Protein 3R0A (pdb70)

Foldseek 3Di:
DCPDDDPRDDDRVVVLVCVLLVHDPVLSVLVVQVVPQPDKAFLVVSCVVSVHDSVVSVVSQVSCCVLVQKPWDWDDDPVRDITIIIHGDDPVVVVVSSVVSVVVVVVVVVVVVVVVPD/DQPDDDPNDDDRPVVLVCVLLVDDPVLSVLVVLVVVQPDWAFLVRVCVVDVHDSVVSVVSQVSCVVLVQWDWDWDADPVGDITIIIHGDDPPVVVVSSVVSVVVVVVVVVVVVVCCVVVVD

Nearest PDB structures (foldseek):
  3r0a-assembly1_A  TM=1.009E+00  e=1.598E-19  Methanosarcina mazei
  6xjf-assembly3_C  TM=7.505E-01  e=1.195E-04  Pyrococcus furiosus DSM 3638
  6xjf-assembly4_D  TM=7.974E-01  e=2.505E-04  Pyrococcus furiosus DSM 3638
  6pln-assembly2_B  TM=7.553E-01  e=2.665E-04  Pyrococcus furiosus
  6kf9-assembly1_G  TM=7.787E-01  e=5.253E-04  Thermococc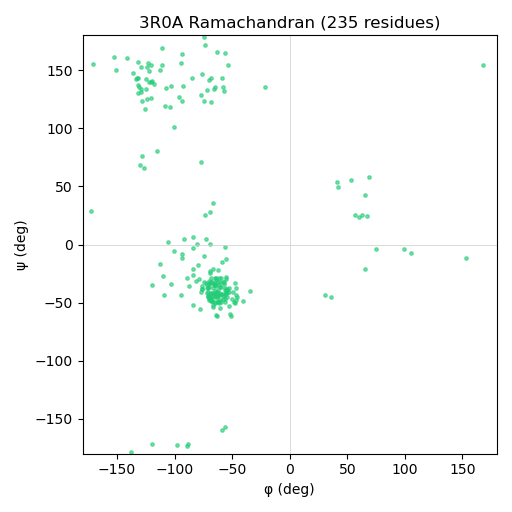us kodakarensis KOD1

Organism: Methanosarcina mazei (strain ATCC BAA-159 / DSM 3647 / Goe1 / Go1 / JCM 11833 / OCM 88) (NCBI:txid192952)

Sequence (239 aa):
SNAIDFACKEFKVEDVIKCALNLTKADLNVKSFLNEPDRWIDTDALSKSLKLDVSTVQRSVKKLHEKEILQRSQQNLDGGGYVYIYKIYSKNQIRNIIQKIVQSWADRLGQELKEWENSNAIDFACKEFKVEDVIKCALNLTKADLNVKSFLNEPDRWIDTDALSKSLKLDVSTVQRSVKKLHEKEILQRSQQNLDGGGYVYIYKIYSKNQIRNIIQKIVQSWADRLGQELKEWENGGE

Secondary structure (DSSP, 8-state):
----EETTEE--HHHHHHHHHT--HHHHH--HHHHSTT--EEHHHHHHHHTS-HHHHHHHHHHHHHTTSEEEEEEE-TTS-EEEEEEE--HHHHHHHHHHHHHHHHHHHHHTTTTT--/----EETTEE--HHHHHHHHHT--HHHHH--HHHHSTT--B-HHHHHHHTT--HHHHHHHHHHHHHTTSEEEEEEE-TTS-EEEEEEEPPHHHHHHHHHHHHHHHHHHHHHHHHHHHTTT-

Structure (mmCIF, N/CA/C/O backbone):
data_3R0A
#
_entry.id   3R0A
#
_cell.length_a   50.126
_cell.length_b   67.059
_cell.length_c   72.777
_cell.angle_alpha   90.00
_cell.angle_beta   90.00
_cell.angle_gamma   90.00
#
_symmetry.space_group_name_H-M   'P 21 21 21'
#
loop_
_entity.id
_entity.type
_entity.pdbx_description
1 polymer 'Putative transcriptional regulator'
2 water water
#
loop_
_atom_site.group_PDB
_atom_site.id
_atom_site.type_symbol
_atom_site.label_atom_id
_atom_site.label_alt_id
_atom_site.label_comp_id
_atom_site.label_asym_id
_atom_site.label_entity_id
_atom_site.label_seq_id
_atom_site.pdbx_PDB_ins_code
_atom_site.Cartn_x
_atom_site.Cartn_y
_atom_site.Cartn_z
_atom_site.occupancy
_atom_site.B_iso_or_equiv
_atom_site.auth_seq_id
_atom_site.auth_comp_id
_atom_site.auth_asym_id
_atom_site.auth_atom_id
_atom_site.pdbx_PDB_model_num
ATOM 1 N N . SER A 1 1 ? 8.900 32.378 22.962 1.00 69.16 -2 SER A N 1
ATOM 2 C CA . SER A 1 1 ? 8.342 33.713 22.578 1.00 68.92 -2 SER A CA 1
ATOM 3 C C . SER A 1 1 ? 7.015 33.500 21.841 1.00 68.67 -2 SER A C 1
ATOM 4 O O . SER A 1 1 ? 6.904 33.811 20.638 1.00 68.86 -2 SER A O 1
ATOM 7 N N . ASN A 1 2 ? 6.023 32.973 22.581 1.00 67.77 -1 ASN A N 1
ATOM 8 C CA . ASN A 1 2 ? 4.817 32.313 22.016 1.00 66.88 -1 ASN A CA 1
ATOM 9 C C . ASN A 1 2 ? 5.114 31.004 21.238 1.00 66.00 -1 ASN A C 1
ATOM 10 O O . ASN A 1 2 ? 4.224 30.168 21.067 1.00 66.10 -1 ASN A O 1
ATOM 15 N N . ALA A 1 3 ? 6.363 30.836 20.792 1.00 64.97 0 ALA A N 1
ATOM 16 C CA . ALA A 1 3 ? 6.825 29.650 20.041 1.00 63.86 0 ALA A CA 1
ATOM 17 C C . ALA A 1 3 ? 6.598 28.307 20.769 1.00 63.03 0 ALA A C 1
ATOM 18 O O . ALA A 1 3 ? 6.601 28.234 22.008 1.00 62.80 0 ALA A O 1
ATOM 28 N N . ILE A 1 5 ? 7.786 24.238 21.171 1.00 56.43 2 ILE A N 1
ATOM 29 C CA . ILE A 1 5 ? 8.747 23.178 20.930 1.00 54.86 2 ILE A CA 1
ATOM 30 C C . ILE A 1 5 ? 8.192 21.806 21.318 1.00 53.80 2 ILE A C 1
ATOM 31 O O . ILE A 1 5 ? 7.283 21.670 22.151 1.00 52.66 2 ILE A O 1
ATOM 36 N N . ASP A 1 6 ? 8.755 20.788 20.685 1.00 53.09 3 ASP A N 1
ATOM 37 C CA . ASP A 1 6 ? 8.505 19.426 21.089 1.00 52.40 3 ASP A CA 1
ATOM 38 C C . ASP A 1 6 ? 9.745 18.852 21.786 1.00 50.79 3 ASP A C 1
ATOM 39 O O . ASP A 1 6 ? 10.872 19.046 21.341 1.00 49.92 3 ASP A O 1
ATOM 44 N N . PHE A 1 7 ? 9.499 18.186 22.911 1.00 48.85 4 PHE A N 1
ATOM 45 C CA . PHE A 1 7 ? 10.511 17.417 23.599 1.00 46.92 4 PHE A CA 1
ATOM 46 C C . PHE A 1 7 ? 9.896 16.068 23.898 1.00 45.39 4 PHE A C 1
ATOM 47 O O . PHE A 1 7 ? 8.729 15.991 24.333 1.00 45.40 4 PHE A O 1
ATOM 55 N N . ALA A 1 8 ? 10.665 15.004 23.689 1.00 43.09 5 ALA A N 1
ATOM 56 C CA . ALA A 1 8 ? 10.146 13.636 23.868 1.00 41.66 5 ALA A CA 1
ATOM 57 C C . ALA A 1 8 ? 8.716 13.465 23.323 1.00 40.36 5 ALA A C 1
ATOM 58 O O . ALA A 1 8 ? 7.809 13.048 24.053 1.00 39.30 5 ALA A O 1
ATOM 60 N N . CYS A 1 9 ? 8.525 13.833 22.054 1.00 39.26 6 CYS A N 1
ATOM 61 C CA . CYS A 1 9 ? 7.223 13.711 21.360 1.00 37.69 6 CYS A CA 1
ATOM 62 C C . CYS A 1 9 ? 6.021 14.421 22.031 1.00 38.77 6 CYS A C 1
ATOM 63 O O . CYS A 1 9 ? 4.864 14.029 21.834 1.00 37.95 6 CYS A O 1
ATOM 66 N N . LYS A 1 10 ? 6.278 15.461 22.824 1.00 39.59 7 LYS A N 1
ATOM 67 C CA . LYS A 1 10 ? 5.179 16.287 23.341 1.00 40.73 7 LYS A CA 1
ATOM 68 C C . LYS A 1 10 ? 5.419 17.774 23.099 1.00 40.89 7 LYS A C 1
ATOM 69 O O . LYS A 1 10 ? 6.562 18.220 22.999 1.00 40.64 7 LYS A O 1
ATOM 75 N N . GLU A 1 11 ? 4.335 18.535 22.992 1.00 41.70 8 GLU A N 1
ATOM 76 C CA . GLU A 1 11 ? 4.450 19.953 22.699 1.00 42.34 8 GLU A CA 1
ATOM 77 C C . GLU A 1 11 ? 4.492 20.789 23.975 1.00 41.40 8 GLU A C 1
ATOM 78 O O . GLU A 1 11 ? 3.752 20.546 24.952 1.00 40.89 8 GLU A O 1
ATOM 84 N N . PHE A 1 12 ? 5.407 21.755 23.947 1.00 40.37 9 PHE A N 1
ATOM 85 C CA . PHE A 1 12 ? 5.572 22.721 25.020 1.00 39.65 9 PHE A CA 1
ATOM 86 C C . PHE A 1 12 ? 5.634 24.107 24.402 1.00 39.93 9 PHE A C 1
ATOM 87 O O . PHE A 1 12 ? 6.229 24.275 23.339 1.00 39.42 9 PHE A O 1
ATOM 95 N N . LYS A 1 13 ? 5.058 25.103 25.087 1.00 40.46 10 LYS A N 1
ATOM 96 C CA . LYS A 1 13 ? 5.400 26.477 24.806 1.00 40.70 10 LYS A CA 1
ATOM 97 C C . LYS A 1 13 ? 6.793 26.619 25.357 1.00 40.63 10 LYS A C 1
ATOM 98 O O . LYS A 1 13 ? 7.040 26.236 26.491 1.00 40.48 10 LYS A O 1
ATOM 104 N N . VAL A 1 14 ? 7.699 27.212 24.589 1.00 40.43 11 VAL A N 1
ATOM 105 C CA . VAL A 1 14 ? 9.048 27.444 25.082 1.00 40.66 11 VAL A CA 1
ATOM 106 C C . VAL A 1 14 ? 9.101 28.222 26.394 1.00 40.95 11 VAL A C 1
ATOM 107 O O . VAL A 1 14 ? 10.018 28.021 27.186 1.00 40.96 11 VAL A O 1
ATOM 111 N N . GLU A 1 15 ? 8.111 29.090 26.623 1.00 40.67 12 GLU A N 1
ATOM 112 C CA . GLU A 1 15 ? 8.140 29.980 27.767 1.00 40.01 12 GLU A CA 1
ATOM 113 C C . GLU A 1 15 ? 7.679 29.264 29.004 1.00 39.41 12 GLU A C 1
ATOM 114 O O . GLU A 1 15 ? 8.140 29.597 30.091 1.00 38.40 12 GLU A O 1
ATOM 120 N N . ASP A 1 16 ? 6.767 28.294 28.820 1.00 38.08 13 ASP A N 1
ATOM 121 C CA . ASP A 1 16 ? 6.407 27.360 29.856 1.00 37.75 13 ASP A CA 1
ATOM 122 C C . ASP A 1 16 ? 7.619 26.523 30.296 1.00 36.08 13 ASP A C 1
ATOM 123 O O . ASP A 1 16 ? 7.702 26.094 31.435 1.00 34.54 13 ASP A O 1
ATOM 128 N N . VAL A 1 17 ? 8.549 26.312 29.378 1.00 35.24 14 VAL A N 1
ATOM 129 C CA . VAL A 1 17 ? 9.743 25.537 29.647 1.00 34.79 14 VAL A CA 1
ATOM 130 C C .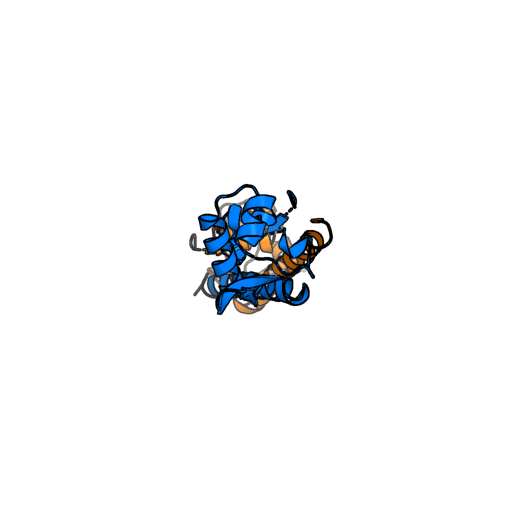 VAL A 1 17 ? 10.730 26.357 30.457 1.00 34.73 14 VAL A C 1
ATOM 131 O O . VAL A 1 17 ? 11.409 25.824 31.339 1.00 34.78 14 VAL A O 1
ATOM 135 N N . ILE A 1 18 ? 10.775 27.660 30.178 1.00 33.69 15 ILE A N 1
ATOM 136 C CA . ILE A 1 18 ? 11.570 28.591 30.972 1.00 33.17 15 ILE A CA 1
ATOM 137 C C . ILE A 1 18 ? 10.969 28.781 32.358 1.00 32.92 15 ILE A C 1
ATOM 138 O O . ILE A 1 18 ? 11.690 28.712 33.346 1.00 33.17 15 ILE A O 1
ATOM 143 N N . LYS A 1 19 ? 9.657 28.991 32.424 1.00 32.43 16 LYS A N 1
ATOM 144 C CA . LYS A 1 19 ? 8.975 29.098 33.715 1.00 33.33 16 LYS A CA 1
ATOM 145 C C . LYS A 1 19 ? 9.244 27.879 34.597 1.00 32.84 16 LYS A C 1
ATOM 146 O O . LYS A 1 19 ? 9.525 28.045 35.786 1.00 33.02 16 LYS A O 1
ATOM 152 N N . CYS A 1 20 ? 9.216 26.686 33.986 1.00 32.01 17 CYS A N 1
ATOM 153 C CA . CYS A 1 20 ? 9.512 25.401 34.655 1.00 31.97 17 CYS A CA 1
ATOM 154 C C . CYS A 1 20 ? 10.936 25.317 35.183 1.00 30.64 17 CYS A C 1
ATOM 155 O O . CYS A 1 20 ? 11.172 24.900 36.326 1.00 31.32 17 CYS A O 1
ATOM 158 N N . ALA A 1 21 ? 11.879 25.677 34.328 1.00 29.07 18 ALA A N 1
ATOM 159 C CA . ALA A 1 21 ? 13.286 25.572 34.631 1.00 28.63 18 ALA A CA 1
ATOM 160 C C . ALA A 1 21 ? 13.642 26.501 35.757 1.00 28.66 18 ALA A C 1
ATOM 161 O O . ALA A 1 21 ? 14.354 26.127 36.686 1.00 30.42 18 ALA A O 1
ATOM 163 N N . LEU A 1 22 ? 13.146 27.725 35.686 1.00 28.80 19 LEU A N 1
ATOM 164 C CA . LEU A 1 22 ? 13.587 28.764 36.614 1.00 27.94 19 LEU A CA 1
ATOM 165 C C . LEU A 1 22 ? 12.554 28.937 37.729 1.00 28.38 19 LEU A C 1
ATOM 166 O O . LEU A 1 22 ? 12.777 29.690 38.698 1.00 26.99 19 LEU A O 1
ATOM 171 N N . ASN A 1 23 ? 11.435 28.220 37.585 1.00 29.19 20 ASN A N 1
ATOM 172 C CA . ASN A 1 23 ? 10.418 28.130 38.637 1.00 30.93 20 ASN A CA 1
ATOM 173 C C . ASN A 1 23 ? 9.750 29.475 38.779 1.00 31.40 20 ASN A C 1
ATOM 174 O O . ASN A 1 23 ? 9.757 30.068 39.845 1.00 32.21 20 ASN A O 1
ATOM 179 N N . LEU A 1 24 ? 9.162 29.955 37.695 1.00 31.75 21 LEU A N 1
ATOM 180 C CA . LEU A 1 24 ? 8.689 31.318 37.673 1.00 33.39 21 LEU A CA 1
ATOM 181 C C . LEU A 1 24 ? 7.187 31.339 37.478 1.00 34.09 21 LEU A C 1
ATOM 182 O O . LEU A 1 24 ? 6.659 30.624 36.647 1.00 34.35 21 LEU A O 1
ATOM 187 N N . THR A 1 25 ? 6.516 32.208 38.210 1.00 35.93 22 THR A N 1
ATOM 188 C CA . THR A 1 25 ? 5.139 32.564 37.909 1.00 38.52 22 THR A CA 1
ATOM 189 C C . THR A 1 25 ? 5.167 33.470 36.680 1.00 39.24 22 THR A C 1
ATOM 190 O O . THR A 1 25 ? 6.238 33.825 36.170 1.00 39.83 22 THR A O 1
ATOM 194 N N . LYS A 1 26 ? 3.998 33.881 36.228 1.00 40.33 23 LYS A N 1
ATOM 195 C CA . LYS A 1 26 ? 3.903 34.682 35.025 1.00 41.88 23 LYS A CA 1
ATOM 196 C C . LYS A 1 26 ? 4.423 36.114 35.224 1.00 41.76 23 LYS A C 1
ATOM 197 O O . LYS A 1 26 ? 5.074 36.682 34.332 1.00 42.62 23 LYS A O 1
ATOM 203 N N . ALA A 1 27 ? 4.164 36.675 36.401 1.00 40.91 24 ALA A N 1
ATOM 204 C CA . ALA A 1 27 ? 4.683 37.984 36.762 1.00 40.47 24 ALA A CA 1
ATOM 205 C C . ALA A 1 27 ? 6.218 37.974 36.747 1.00 40.13 24 ALA A C 1
ATOM 206 O O . ALA A 1 27 ? 6.848 38.799 36.066 1.00 40.42 24 ALA A O 1
ATOM 208 N N . ASP A 1 28 ? 6.798 37.027 37.495 1.00 39.36 25 ASP A N 1
ATOM 209 C CA . ASP A 1 28 ? 8.244 36.715 37.494 1.00 38.63 25 ASP A CA 1
ATOM 210 C C . ASP A 1 28 ? 8.836 36.738 36.104 1.00 38.23 25 ASP A C 1
ATOM 211 O O . ASP A 1 28 ? 9.884 37.361 35.866 1.00 37.52 25 ASP A O 1
ATOM 216 N N . LEU A 1 29 ? 8.164 36.049 35.177 1.00 38.31 26 LEU A N 1
ATOM 217 C CA . LEU A 1 29 ? 8.667 35.953 33.808 1.00 38.47 26 LEU A CA 1
ATOM 218 C C . LEU A 1 29 ? 8.649 37.315 33.088 1.00 38.61 26 LEU A C 1
ATOM 219 O O . LEU A 1 29 ? 9.589 37.688 32.382 1.00 38.85 26 LEU A O 1
ATOM 224 N N . ASN A 1 30 ? 7.576 38.058 33.272 1.00 39.66 27 ASN A N 1
ATOM 225 C CA . ASN A 1 30 ? 7.487 39.433 32.760 1.00 40.46 27 ASN A CA 1
ATOM 226 C C . ASN A 1 30 ? 8.471 40.419 33.366 1.00 40.58 27 ASN A C 1
ATOM 227 O O . ASN A 1 30 ? 8.884 41.370 32.703 1.00 41.97 27 ASN A O 1
ATOM 232 N N . VAL A 1 31 ? 8.870 40.183 34.612 1.00 40.51 28 VAL A N 1
ATOM 233 C CA . VAL A 1 31 ? 9.885 41.006 35.255 1.00 39.37 28 VAL A CA 1
ATOM 234 C C . VAL A 1 31 ? 11.233 40.672 34.674 1.00 39.71 28 VAL A C 1
ATOM 235 O O . VAL A 1 31 ? 11.986 41.576 34.322 1.00 39.53 28 VAL A O 1
ATOM 247 N N . LYS A 1 33 ? 11.816 39.438 31.738 1.00 42.12 30 LYS A N 1
ATOM 248 C CA . LYS A 1 33 ? 11.777 39.967 30.365 1.00 44.24 30 LYS A CA 1
ATOM 249 C C . LYS A 1 33 ? 12.233 41.446 30.285 1.00 44.86 30 LYS A C 1
ATOM 250 O O . LYS A 1 33 ? 13.093 41.778 29.462 1.00 45.13 30 LYS A O 1
ATOM 256 N N . SER A 1 34 ? 11.741 42.290 31.197 1.00 45.53 31 SER A N 1
ATOM 257 C CA . SER A 1 34 ? 12.117 43.717 31.229 1.00 46.36 31 SER A CA 1
ATOM 258 C C . SER A 1 34 ? 13.621 43.905 31.342 1.00 47.42 31 SER A C 1
ATOM 259 O O . SER A 1 34 ? 14.206 44.831 30.755 1.00 47.21 31 SER A O 1
ATOM 262 N N . PHE A 1 35 ? 14.246 43.023 32.114 1.00 48.16 32 PHE A N 1
ATOM 263 C CA . PHE A 1 35 ? 15.668 43.109 32.319 1.00 48.69 32 PHE A CA 1
ATOM 264 C C . PHE A 1 35 ? 16.430 42.650 31.089 1.00 49.54 32 PHE A C 1
ATOM 265 O O . PHE A 1 35 ? 17.510 43.163 30.803 1.00 48.43 32 PHE A O 1
ATOM 273 N N . LEU A 1 36 ? 15.856 41.683 30.368 1.00 51.04 33 LEU A N 1
ATOM 274 C CA . LEU A 1 36 ? 16.447 41.187 29.109 1.00 52.33 33 LEU A CA 1
ATOM 275 C C . LEU A 1 36 ? 16.346 42.225 27.993 1.00 53.16 33 LEU A C 1
ATOM 276 O O . LEU A 1 36 ? 17.253 42.350 27.178 1.00 52.79 33 LEU A O 1
ATOM 281 N N . ASN A 1 37 ? 15.232 42.958 27.982 1.00 54.69 34 ASN A N 1
ATOM 282 C CA . ASN A 1 37 ? 15.037 44.102 27.091 1.00 56.35 34 ASN A CA 1
ATOM 283 C C . ASN A 1 37 ? 16.056 45.225 27.354 1.00 57.03 34 ASN A C 1
ATOM 284 O O . ASN A 1 37 ? 16.474 45.921 26.419 1.00 57.61 34 ASN A O 1
ATOM 289 N N . GLU A 1 38 ? 16.476 45.384 28.613 1.00 57.52 35 GLU A N 1
ATOM 290 C CA . GLU A 1 38 ? 17.476 46.402 28.955 1.00 57.77 35 GLU A CA 1
ATOM 291 C C . GLU A 1 38 ? 18.693 45.878 29.731 1.00 57.98 35 GLU A C 1
ATOM 292 O O . GLU A 1 38 ? 18.939 46.281 30.878 1.00 57.64 35 GLU A O 1
ATOM 298 N N . PRO A 1 39 ? 19.509 45.028 29.073 1.00 58.06 36 PRO A N 1
ATOM 299 C CA . PRO A 1 39 ? 20.581 44.253 29.722 1.00 57.89 36 PRO A CA 1
ATOM 300 C C . PRO A 1 39 ? 21.586 45.105 30.495 1.00 57.90 36 PRO A C 1
ATOM 301 O O . PRO A 1 39 ? 22.385 44.565 31.275 1.00 57.73 36 PRO A O 1
ATOM 305 N N . ASP A 1 40 ? 21.538 46.422 30.279 1.00 57.98 37 ASP A N 1
ATOM 306 C CA . ASP A 1 40 ? 22.469 47.368 30.935 1.00 57.71 37 ASP A CA 1
ATOM 307 C C . ASP A 1 40 ? 21.835 48.277 31.986 1.00 57.03 37 ASP A C 1
ATOM 308 O O . ASP A 1 40 ? 22.523 48.707 32.903 1.00 57.14 37 ASP A O 1
ATOM 313 N N . ARG A 1 41 ? 20.541 48.564 31.848 1.00 56.26 38 ARG A N 1
ATOM 314 C CA . ARG A 1 41 ? 19.822 49.355 32.843 1.00 55.93 38 ARG A CA 1
ATOM 315 C C . ARG A 1 41 ? 19.906 48.722 34.251 1.00 54.87 38 ARG A C 1
ATOM 316 O O . ARG A 1 41 ? 19.718 47.506 34.427 1.00 54.76 38 ARG A O 1
ATOM 324 N N . TRP A 1 42 ? 20.235 49.558 35.237 1.00 53.26 39 TRP A N 1
ATOM 325 C CA . TRP A 1 42 ? 20.029 49.241 36.653 1.00 51.46 39 TRP A CA 1
ATOM 326 C C . TRP A 1 42 ? 18.709 49.855 37.088 1.00 51.54 39 TRP A C 1
ATOM 327 O O . TRP A 1 42 ? 18.502 51.069 36.920 1.00 51.56 39 TRP A O 1
ATOM 338 N N . ILE A 1 43 ? 17.826 49.047 37.669 1.00 51.37 40 ILE A N 1
ATOM 339 C CA . ILE A 1 43 ? 16.535 49.568 38.104 1.00 51.90 40 ILE A CA 1
ATOM 340 C C . ILE A 1 43 ? 16.065 49.113 39.483 1.00 52.06 40 ILE A C 1
ATOM 341 O O . ILE A 1 43 ? 16.354 47.992 39.935 1.00 51.57 40 ILE A O 1
ATOM 346 N N . ASP A 1 44 ? 15.338 50.018 40.131 1.00 52.15 41 ASP A N 1
ATOM 347 C CA . ASP A 1 44 ? 14.779 49.791 41.434 1.00 53.43 41 ASP A CA 1
ATOM 348 C C . ASP A 1 44 ? 13.329 49.266 41.362 1.00 53.93 41 ASP A C 1
ATOM 349 O O . ASP A 1 44 ? 12.648 49.344 40.331 1.00 53.52 41 ASP A O 1
ATOM 354 N N . THR A 1 45 ? 12.878 48.729 42.483 1.00 55.10 42 THR A N 1
ATOM 355 C CA . THR A 1 45 ? 11.655 47.958 42.535 1.00 56.24 42 THR A CA 1
ATOM 356 C C . THR A 1 45 ? 10.449 48.856 42.285 1.00 56.81 42 THR A C 1
ATOM 357 O O . THR A 1 45 ? 9.583 48.530 41.474 1.00 57.18 42 THR A O 1
ATOM 361 N N . ASP A 1 46 ? 10.425 50.011 42.944 1.00 57.83 43 ASP A N 1
ATOM 362 C CA . ASP A 1 46 ? 9.364 50.995 42.757 1.00 57.83 43 ASP A CA 1
ATOM 363 C C . ASP A 1 46 ? 9.189 51.446 41.317 1.00 57.59 43 ASP A C 1
ATOM 364 O O . ASP A 1 46 ? 8.063 51.433 40.791 1.00 57.28 43 ASP A O 1
ATOM 369 N N . ALA A 1 47 ? 10.298 51.818 40.680 1.00 57.18 44 ALA A N 1
ATOM 370 C CA . ALA A 1 47 ? 10.264 52.320 39.316 1.00 57.27 44 ALA A CA 1
ATOM 371 C C . ALA A 1 47 ? 9.844 51.247 38.334 1.00 57.63 44 ALA A C 1
ATOM 372 O O . ALA A 1 47 ? 9.382 51.554 37.233 1.00 57.89 44 ALA A O 1
ATOM 374 N N . LEU A 1 48 ? 9.999 49.986 38.742 1.00 57.85 45 LEU A N 1
ATOM 375 C CA . LEU A 1 48 ? 9.740 48.847 37.859 1.00 58.02 45 LEU A CA 1
ATOM 376 C C . LEU A 1 48 ? 8.272 48.445 37.929 1.00 58.17 45 LEU A C 1
ATOM 377 O O . LEU A 1 48 ? 7.682 48.039 36.923 1.00 57.86 45 LEU A O 1
ATOM 382 N N . SER A 1 49 ? 7.710 48.569 39.132 1.00 58.58 46 SER A N 1
ATOM 383 C CA . SER A 1 49 ? 6.311 48.288 39.431 1.00 59.42 46 SER A CA 1
ATOM 384 C C . SER A 1 49 ? 5.455 49.116 38.534 1.00 59.99 46 SER A C 1
ATOM 385 O O . SER A 1 49 ? 4.445 48.640 38.010 1.00 59.99 46 SER A O 1
ATOM 388 N N . LYS A 1 50 ? 5.873 50.375 38.378 1.00 60.72 47 LYS A N 1
ATOM 389 C CA . LYS A 1 50 ? 5.174 51.339 37.547 1.00 61.39 47 LYS A CA 1
ATOM 390 C C . LYS A 1 50 ? 5.167 50.890 36.089 1.00 61.33 47 LYS A C 1
ATOM 391 O O . LYS A 1 50 ? 4.100 50.650 35.517 1.00 61.64 47 LYS A O 1
ATOM 397 N N . SER A 1 51 ? 6.361 50.758 35.514 1.00 61.03 48 SER A N 1
ATOM 398 C CA . SER A 1 51 ? 6.548 50.441 34.087 1.00 60.99 48 SER A CA 1
ATOM 399 C C . SER A 1 51 ? 5.898 49.121 33.671 1.00 60.76 48 SER A C 1
ATOM 400 O O . SER A 1 51 ? 5.744 48.828 32.484 1.00 60.32 48 SER A O 1
ATOM 403 N N . LEU A 1 52 ? 5.548 48.322 34.673 1.00 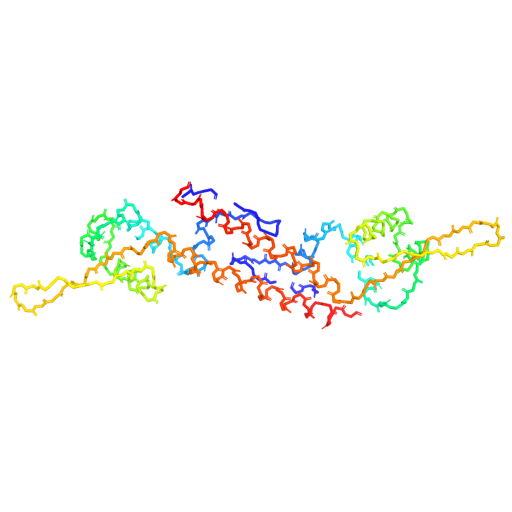60.88 49 LEU A N 1
ATOM 404 C CA . LEU A 1 52 ? 4.988 46.994 34.463 1.00 61.17 49 LEU A CA 1
ATOM 405 C C . LEU A 1 52 ? 3.525 46.947 34.908 1.00 61.22 49 LEU A C 1
ATOM 406 O O . LEU A 1 52 ? 2.789 46.033 34.541 1.00 61.37 49 LEU A O 1
ATOM 411 N N . LYS A 1 53 ? 3.119 47.941 35.690 1.00 61.23 50 LYS A N 1
ATOM 412 C CA . LYS A 1 53 ? 1.724 48.099 36.086 1.00 61.92 50 LYS A CA 1
ATOM 413 C C . LYS A 1 53 ? 1.278 46.943 36.966 1.00 62.74 50 LYS A C 1
ATOM 414 O O . LYS A 1 53 ? 0.184 46.385 36.804 1.00 62.96 50 LYS A O 1
ATOM 420 N N . LEU A 1 54 ? 2.173 46.594 37.885 1.00 63.47 51 LEU A N 1
ATOM 421 C CA . LEU A 1 54 ? 1.951 45.593 38.915 1.00 64.31 51 LEU A CA 1
ATOM 422 C C . LEU A 1 54 ? 2.198 46.283 40.252 1.00 64.61 51 LEU A C 1
ATOM 423 O O . LEU A 1 54 ? 2.914 47.287 40.319 1.00 64.49 51 LEU A O 1
ATOM 428 N N . ASP A 1 55 ? 1.609 45.761 41.320 1.00 65.07 52 ASP A N 1
ATOM 429 C CA . ASP A 1 55 ? 1.828 46.375 42.619 1.00 65.24 52 ASP A CA 1
ATOM 430 C C . ASP A 1 55 ? 3.270 46.118 43.080 1.00 64.70 52 ASP A C 1
ATOM 431 O O . ASP A 1 55 ? 3.835 45.044 42.855 1.00 65.04 52 ASP A O 1
ATOM 436 N N . VAL A 1 56 ? 3.873 47.113 43.710 1.00 64.00 53 VAL A N 1
ATOM 437 C CA . VAL A 1 56 ? 5.267 47.012 44.134 1.00 63.00 53 VAL A CA 1
ATOM 438 C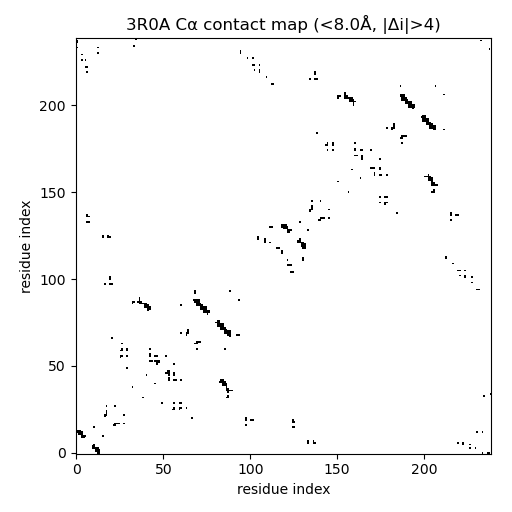 C . VAL A 1 56 ? 5.586 45.692 44.874 1.00 62.53 53 VAL A C 1
ATOM 439 O O . VAL A 1 56 ? 6.695 45.159 44.760 1.00 62.66 53 VAL A O 1
ATOM 443 N N . SER A 1 57 ? 4.614 45.164 45.615 1.00 61.04 54 SER A N 1
ATOM 444 C CA . SER A 1 57 ? 4.871 44.033 46.492 1.00 59.89 54 SER A CA 1
ATOM 445 C C . SER A 1 57 ? 5.179 42.774 45.704 1.00 59.00 54 SER A C 1
ATOM 446 O O . SER A 1 57 ? 5.883 41.901 46.202 1.00 58.62 54 SER A O 1
ATOM 449 N N . THR A 1 58 ? 4.618 42.685 44.491 1.00 57.98 55 THR A N 1
ATOM 450 C CA . THR A 1 58 ? 4.753 41.515 43.623 1.00 56.81 55 THR A CA 1
ATOM 451 C C . THR A 1 58 ? 6.121 41.557 42.976 1.00 55.90 55 THR A C 1
ATOM 452 O O . THR A 1 58 ? 6.915 40.613 43.087 1.00 55.85 55 THR A O 1
ATOM 456 N N . VAL A 1 59 ? 6.365 42.678 42.309 1.00 54.71 56 VAL A N 1
ATOM 457 C CA . VAL A 1 59 ? 7.624 43.025 41.692 1.00 53.67 56 VAL A CA 1
ATOM 458 C C . VAL A 1 59 ? 8.779 42.757 42.662 1.00 53.04 56 VAL A C 1
ATOM 459 O O . VAL A 1 59 ? 9.810 42.190 42.281 1.00 52.76 56 VAL A O 1
ATOM 463 N N . GLN A 1 60 ? 8.564 43.141 43.916 1.00 52.06 57 GLN A N 1
ATOM 464 C CA . GLN A 1 60 ? 9.463 42.874 45.023 1.00 51.65 57 GLN A CA 1
ATOM 465 C C . GLN A 1 60 ? 9.797 41.382 45.121 1.00 50.42 57 GLN A C 1
ATOM 466 O O . GLN A 1 60 ? 10.972 41.021 45.135 1.00 50.62 57 GLN A O 1
ATOM 472 N N . ARG A 1 61 ? 8.778 40.522 45.170 1.00 48.68 58 ARG A N 1
ATOM 473 C CA . ARG A 1 61 ? 9.002 39.075 45.266 1.00 48.10 58 ARG A CA 1
ATOM 474 C C . ARG A 1 61 ? 9.686 38.446 44.024 1.00 46.70 58 ARG A C 1
ATOM 475 O O . ARG A 1 61 ? 10.442 37.468 44.141 1.00 46.41 58 ARG A O 1
ATOM 483 N N . SER A 1 62 ? 9.385 38.979 42.846 1.00 44.03 59 SER A N 1
ATOM 484 C CA . SER A 1 62 ? 9.939 38.441 41.625 1.00 42.57 59 SER A CA 1
ATOM 485 C C . SER A 1 62 ? 11.403 38.741 41.594 1.00 42.00 59 SER A C 1
ATOM 486 O O . SER A 1 62 ? 12.240 37.864 41.349 1.00 40.70 59 SER A O 1
ATOM 489 N N . VAL A 1 63 ? 11.692 40.001 41.906 1.00 42.13 60 VAL A N 1
ATOM 490 C CA . VAL A 1 63 ? 13.013 40.536 41.783 1.00 41.89 60 VAL A CA 1
ATOM 491 C C . VAL A 1 63 ? 13.912 39.847 42.771 1.00 41.92 60 VAL A C 1
ATOM 492 O O . VAL A 1 63 ? 15.060 39.578 42.470 1.00 42.23 60 VAL A O 1
ATOM 496 N N . LYS A 1 64 ? 13.366 39.510 43.932 1.00 43.21 61 LYS A N 1
ATOM 497 C CA . LYS A 1 64 ? 14.113 38.813 45.008 1.00 43.31 61 LYS A CA 1
ATOM 498 C C . LYS A 1 64 ? 14.404 37.370 44.608 1.00 42.90 61 LYS A C 1
ATOM 499 O O . LYS A 1 64 ? 15.513 36.880 44.783 1.00 43.43 61 LYS A O 1
ATOM 505 N N . LYS A 1 65 ? 13.397 36.701 44.062 1.00 42.21 62 LYS A N 1
ATOM 506 C CA . LYS A 1 65 ? 13.543 35.344 43.572 1.00 42.27 62 LYS A CA 1
ATOM 507 C C . LYS A 1 65 ? 14.605 35.241 42.434 1.00 41.72 62 LYS A C 1
ATOM 508 O O . LYS A 1 65 ? 15.380 34.279 42.366 1.00 41.57 62 LYS A O 1
ATOM 514 N N . LEU A 1 66 ? 14.660 36.261 41.576 1.00 40.99 63 LEU A N 1
ATOM 515 C CA . LEU A 1 66 ? 15.617 36.301 40.439 1.00 39.61 63 LEU A CA 1
ATOM 516 C C . LEU A 1 66 ? 17.017 36.644 40.873 1.00 39.44 63 LEU A C 1
ATOM 517 O O . LEU A 1 66 ? 17.976 36.093 40.366 1.00 38.67 63 LEU A O 1
ATOM 522 N N . HIS A 1 67 ? 17.135 37.555 41.827 1.00 40.85 64 HIS A N 1
ATOM 523 C CA . HIS A 1 67 ? 18.408 37.765 42.502 1.00 42.30 64 HIS A CA 1
ATOM 524 C C . HIS A 1 67 ? 18.874 36.446 43.158 1.00 43.59 64 HIS A C 1
ATOM 525 O O . HIS A 1 67 ? 20.034 36.040 43.005 1.00 44.06 64 HIS A O 1
ATOM 532 N N . GLU A 1 68 ? 17.960 35.775 43.855 1.00 44.49 65 GLU A N 1
ATOM 533 C CA . GLU A 1 68 ? 18.286 34.531 44.522 1.00 45.71 65 GLU A CA 1
ATOM 534 C C . GLU A 1 68 ? 18.871 33.550 43.545 1.00 45.94 65 GLU A C 1
ATOM 535 O O . GLU A 1 68 ? 19.843 32.867 43.858 1.00 46.50 65 GLU A O 1
ATOM 541 N N . LYS A 1 69 ? 18.303 33.508 42.344 1.00 46.31 66 LYS A N 1
ATOM 542 C CA . LYS A 1 69 ? 18.707 32.527 41.352 1.00 45.76 66 LYS A CA 1
ATOM 543 C C . LYS A 1 69 ? 19.922 32.934 40.547 1.00 45.64 66 LYS A C 1
ATOM 544 O O . LYS A 1 69 ? 20.316 32.243 39.592 1.00 45.93 66 LYS A O 1
ATOM 550 N N . GLU A 1 70 ? 20.529 34.056 40.933 1.00 44.70 67 GLU A N 1
ATOM 551 C CA . GLU A 1 70 ? 21.683 34.576 40.217 1.00 43.74 67 GLU A CA 1
ATOM 552 C C . GLU A 1 70 ? 21.357 34.899 38.747 1.00 41.77 67 GLU A C 1
ATOM 553 O O . GLU A 1 70 ? 22.233 34.946 37.884 1.00 41.56 67 GLU A O 1
ATOM 559 N N . ILE A 1 71 ? 20.071 35.131 38.482 1.00 39.35 68 ILE A N 1
ATOM 560 C CA . ILE A 1 71 ? 19.638 35.711 37.239 1.00 37.36 68 ILE A CA 1
ATOM 561 C C . ILE A 1 71 ? 19.887 37.244 37.299 1.00 37.69 68 ILE A C 1
ATOM 562 O O . ILE A 1 71 ? 20.115 37.872 36.264 1.00 36.51 68 ILE A O 1
ATOM 567 N N . LEU A 1 72 ? 19.832 37.818 38.507 1.00 36.93 69 LEU A N 1
ATOM 568 C CA . LEU A 1 72 ? 19.979 39.270 38.707 1.00 38.12 69 LEU A CA 1
ATOM 569 C C . LEU A 1 72 ? 21.155 39.588 39.608 1.00 38.45 69 LEU A C 1
ATOM 570 O O . LEU A 1 72 ? 21.397 38.881 40.587 1.00 38.24 69 LEU A O 1
ATOM 575 N N . GLN A 1 73 ? 21.909 40.633 39.291 1.00 39.54 70 GLN A N 1
ATOM 576 C CA . GLN A 1 73 ? 22.824 41.147 40.306 1.00 41.33 70 GLN A CA 1
ATOM 577 C C . GLN A 1 73 ? 22.149 42.308 41.066 1.00 41.15 70 GLN A C 1
ATOM 578 O O . GLN A 1 73 ? 21.234 42.941 40.563 1.00 40.25 70 GLN A O 1
ATOM 584 N N . ARG A 1 74 ? 22.597 42.560 42.287 1.00 42.07 71 ARG A N 1
ATOM 585 C CA . ARG A 1 74 ? 21.980 43.590 43.107 1.00 43.81 71 ARG A CA 1
ATOM 586 C C . ARG A 1 74 ? 22.993 44.651 43.466 1.00 44.27 71 ARG A C 1
ATOM 587 O O . ARG A 1 74 ? 24.137 44.347 43.717 1.00 45.40 71 ARG A O 1
ATOM 595 N N . SER A 1 75 ? 22.586 45.907 43.460 1.00 45.38 72 SER A N 1
ATOM 596 C CA . SER A 1 75 ? 23.415 46.943 44.045 1.00 46.43 72 SER A CA 1
ATOM 597 C C . SER A 1 75 ? 22.556 47.929 44.863 1.00 47.05 72 SER A C 1
ATOM 598 O O . SER A 1 75 ? 21.345 47.723 44.985 1.00 46.80 72 SER A O 1
ATOM 601 N N . GLN A 1 76 ? 23.187 48.959 45.445 1.00 47.91 73 GLN A N 1
ATOM 602 C CA . GLN A 1 76 ? 22.463 49.984 46.221 1.00 48.53 73 GLN A CA 1
ATOM 603 C C . GLN A 1 76 ? 22.643 51.424 45.712 1.00 49.16 73 GLN A C 1
ATOM 604 O O . GLN A 1 76 ? 23.741 51.884 45.324 1.00 49.06 73 GLN A O 1
ATOM 610 N N . GLN A 1 77 ? 21.528 52.135 45.752 1.00 49.29 74 GLN A N 1
ATOM 611 C CA . GLN A 1 77 ? 21.496 53.549 45.501 1.00 49.27 74 GLN A CA 1
ATOM 612 C C . GLN A 1 77 ? 21.244 54.271 46.837 1.00 48.85 74 GLN A C 1
ATOM 613 O O . GLN A 1 77 ? 20.218 54.058 47.505 1.00 48.39 74 GLN A O 1
ATOM 619 N N . ASN A 1 78 ? 22.194 55.113 47.223 1.00 48.34 75 ASN A N 1
ATOM 620 C CA . ASN A 1 78 ? 22.046 55.942 48.411 1.00 47.67 75 ASN A CA 1
ATOM 621 C C . ASN A 1 78 ? 20.976 57.014 48.260 1.00 46.56 75 ASN A C 1
ATOM 622 O O . ASN A 1 78 ? 20.792 57.571 47.182 1.00 46.79 75 ASN A O 1
ATOM 627 N N . LEU A 1 79 ? 20.271 57.273 49.356 1.00 45.44 76 LEU A N 1
ATOM 628 C CA . LEU A 1 79 ? 19.238 58.315 49.441 1.00 43.86 76 LEU A CA 1
ATOM 629 C C . LEU A 1 79 ? 19.693 59.439 50.401 1.00 43.70 76 LEU A C 1
ATOM 630 O O . LEU A 1 79 ? 20.484 59.179 51.340 1.00 44.08 76 LEU A O 1
ATOM 635 N N . ASP A 1 80 ? 19.236 60.675 50.153 1.00 42.64 77 ASP A N 1
ATOM 636 C CA . ASP A 1 80 ? 19.605 61.853 50.981 1.00 41.62 77 ASP A CA 1
ATOM 637 C C . ASP A 1 80 ? 19.520 61.639 52.470 1.00 40.79 77 ASP A C 1
ATOM 638 O O . ASP A 1 80 ? 20.358 62.146 53.208 1.00 40.56 77 ASP A O 1
ATOM 643 N N . GLY A 1 81 ? 18.501 60.884 52.898 1.00 40.49 78 GLY A N 1
ATOM 644 C CA . GLY A 1 81 ? 18.211 60.660 54.309 1.00 39.57 78 GLY A CA 1
ATOM 645 C C . GLY A 1 81 ? 19.038 59.603 55.024 1.00 39.61 78 GLY A C 1
ATOM 646 O O . GLY A 1 81 ? 18.857 59.385 56.228 1.00 38.63 78 GLY A O 1
ATOM 647 N N . GLY A 1 82 ? 19.965 58.973 54.303 1.00 39.21 79 GLY A N 1
ATOM 648 C CA . GLY A 1 82 ? 20.891 58.013 54.921 1.00 39.37 79 GLY A CA 1
ATOM 649 C C . GLY A 1 82 ? 20.509 56.588 54.553 1.00 39.90 79 GLY A C 1
ATOM 650 O O . GLY A 1 82 ? 21.235 55.632 54.868 1.00 39.41 79 GLY A O 1
ATOM 651 N N . GLY A 1 83 ? 19.358 56.461 53.891 1.00 39.93 80 GLY A N 1
ATOM 652 C CA . GLY A 1 83 ? 18.820 55.170 53.489 1.00 40.50 80 GLY A CA 1
ATOM 653 C C . GLY A 1 83 ? 19.332 54.735 52.125 1.00 40.89 80 GLY A C 1
ATOM 654 O O . GLY A 1 83 ? 20.220 55.356 51.541 1.00 39.92 80 GLY A O 1
ATOM 655 N N . TYR A 1 84 ? 18.752 53.654 51.636 1.00 41.53 81 TYR A N 1
ATOM 656 C CA . TYR A 1 84 ? 19.051 53.150 50.318 1.00 43.44 81 TYR A CA 1
ATOM 657 C C . TYR A 1 84 ? 17.852 52.404 49.798 1.00 43.75 81 TYR A C 1
ATOM 658 O O . TYR A 1 84 ? 16.958 52.006 50.575 1.00 44.03 81 TYR A O 1
ATOM 667 N N . VAL A 1 85 ? 17.845 52.233 48.476 1.00 44.02 82 VAL A N 1
ATOM 668 C CA . VAL A 1 85 ? 16.999 51.248 47.803 1.00 43.89 82 VAL A CA 1
ATOM 669 C C . VAL A 1 85 ? 17.857 50.421 46.826 1.00 43.26 82 VAL A C 1
ATOM 670 O O . VAL A 1 85 ? 18.688 50.965 46.065 1.00 42.87 82 VAL A O 1
ATOM 674 N N . TYR A 1 86 ? 17.610 49.116 46.876 1.00 41.05 83 TYR A N 1
ATOM 675 C CA . TYR A 1 86 ? 18.208 48.133 46.034 1.00 39.62 83 TYR A CA 1
ATOM 676 C C . TYR A 1 86 ? 17.937 48.422 44.570 1.00 38.70 83 TYR A C 1
ATOM 677 O O . TYR A 1 86 ? 16.849 48.804 44.209 1.00 38.02 83 TYR A O 1
ATOM 686 N N . ILE A 1 87 ? 18.969 48.295 43.747 1.00 38.15 84 ILE A N 1
ATOM 687 C CA . ILE A 1 87 ? 18.822 48.308 42.289 1.00 38.22 84 ILE A CA 1
ATOM 688 C C . ILE A 1 87 ? 19.349 46.993 41.682 1.00 38.07 84 ILE A C 1
ATOM 689 O O . ILE A 1 87 ? 20.198 46.320 42.265 1.00 37.89 84 ILE A O 1
ATOM 694 N N . TYR A 1 88 ? 18.833 46.643 40.509 1.00 38.64 85 TYR A N 1
ATOM 695 C CA . TYR A 1 88 ? 19.077 45.329 39.907 1.00 38.76 85 TYR A CA 1
ATOM 696 C C . TYR A 1 88 ? 19.455 45.416 38.445 1.00 39.57 85 TYR A C 1
ATOM 697 O O . TYR A 1 88 ? 18.920 46.230 37.707 1.00 38.14 85 TYR A O 1
ATOM 706 N N . LYS A 1 89 ? 20.377 44.544 38.036 1.00 41.12 86 LYS A N 1
ATOM 707 C CA . LYS A 1 89 ? 20.773 44.451 36.626 1.00 43.25 86 LYS A CA 1
ATOM 708 C C . LYS A 1 89 ? 20.788 42.987 36.177 1.00 44.59 86 LYS A C 1
ATOM 709 O O . LYS A 1 89 ? 21.172 42.084 36.947 1.00 43.11 86 LYS A O 1
ATOM 715 N N . ILE A 1 90 ? 20.372 42.764 34.931 1.00 47.05 87 ILE A N 1
ATOM 716 C CA . ILE A 1 90 ? 20.341 41.411 34.356 1.00 49.77 87 ILE A CA 1
ATOM 717 C C . ILE A 1 90 ? 21.747 40.969 34.023 1.00 50.90 87 ILE A C 1
ATOM 718 O O . ILE A 1 90 ? 22.435 41.652 33.287 1.00 51.33 87 ILE A O 1
ATOM 723 N N . TYR A 1 91 ? 22.173 39.838 34.579 1.00 52.65 88 TYR A N 1
ATOM 724 C CA . TYR A 1 91 ? 23.495 39.308 34.308 1.00 54.93 88 TYR A CA 1
ATOM 725 C C . TYR A 1 91 ? 23.754 39.094 32.816 1.00 55.87 88 TYR A C 1
ATOM 726 O O . TYR A 1 91 ? 22.829 39.111 31.978 1.00 55.45 88 TYR A O 1
ATOM 735 N N . SER A 1 92 ? 25.039 38.921 32.520 1.00 57.05 89 SER A N 1
ATOM 736 C CA . SER A 1 92 ? 25.529 38.352 31.278 1.00 58.63 89 SER A CA 1
ATOM 737 C C . SER A 1 92 ? 24.434 37.517 30.621 1.00 59.74 89 SER A C 1
ATOM 738 O O . SER A 1 92 ? 23.729 36.763 31.314 1.00 59.88 89 SER A O 1
ATOM 741 N N . LYS A 1 93 ? 24.251 37.653 29.307 1.00 60.57 90 LYS A N 1
ATOM 742 C CA . LYS A 1 93 ? 23.262 36.783 28.647 1.00 61.89 90 LYS A CA 1
ATOM 743 C C . LYS A 1 93 ? 23.759 35.342 28.490 1.00 61.91 90 LYS A C 1
ATOM 744 O O . LYS A 1 93 ? 22.985 34.436 28.159 1.00 62.32 90 LYS A O 1
ATOM 750 N N . ASN A 1 94 ? 25.045 35.144 28.763 1.00 62.15 91 ASN A N 1
ATOM 751 C CA . ASN A 1 94 ? 25.644 33.815 28.737 1.00 62.13 91 ASN A CA 1
ATOM 752 C C . ASN A 1 94 ? 25.420 33.101 30.055 1.00 61.81 91 ASN A C 1
ATOM 753 O O . ASN A 1 94 ? 25.401 31.866 30.099 1.00 62.26 91 ASN A O 1
ATOM 758 N N . GLN A 1 95 ? 25.264 33.890 31.120 1.00 60.73 92 GLN A N 1
ATOM 759 C CA . GLN A 1 95 ? 24.873 33.391 32.423 1.00 59.33 92 GLN A CA 1
ATOM 760 C C . GLN A 1 95 ? 23.493 32.768 32.324 1.00 58.19 92 GLN A C 1
ATOM 761 O O . GLN A 1 95 ? 23.291 31.637 32.762 1.00 58.52 92 GLN A O 1
ATOM 767 N N . ILE A 1 96 ? 22.555 33.499 31.725 1.00 56.41 93 ILE A N 1
ATOM 768 C CA . ILE A 1 96 ? 21.150 33.097 31.683 1.00 54.60 93 ILE A CA 1
ATOM 769 C C . ILE A 1 96 ? 20.974 31.747 30.980 1.00 53.67 93 ILE A C 1
ATOM 770 O O . ILE A 1 96 ? 20.283 30.861 31.492 1.00 52.59 93 ILE A O 1
ATOM 775 N N . ARG A 1 97 ? 21.589 31.634 29.800 1.00 52.23 94 ARG A N 1
ATOM 776 C CA . ARG A 1 97 ? 21.551 30.433 28.978 1.00 51.65 94 ARG A CA 1
ATOM 777 C C . ARG A 1 97 ? 22.259 29.274 29.677 1.00 49.86 94 ARG A C 1
ATOM 778 O O . ARG A 1 97 ? 21.791 28.140 29.636 1.00 49.64 94 ARG A O 1
ATOM 786 N N . ASN A 1 98 ? 23.395 29.548 30.311 1.00 48.15 95 ASN A N 1
ATOM 787 C CA . ASN A 1 98 ? 24.137 28.485 30.986 1.00 47.36 95 ASN A CA 1
ATOM 788 C C . ASN A 1 98 ? 23.355 27.882 32.169 1.00 45.48 95 ASN A C 1
ATOM 789 O O . ASN A 1 98 ? 23.466 26.688 32.467 1.00 45.03 95 ASN A O 1
ATOM 794 N N . ILE A 1 99 ? 22.576 28.736 32.828 1.00 43.59 96 ILE A N 1
ATOM 795 C CA . ILE A 1 99 ? 21.748 28.361 33.969 1.00 41.62 96 ILE A CA 1
ATOM 796 C C . ILE A 1 99 ? 20.599 27.485 33.512 1.00 40.30 96 ILE A C 1
ATOM 797 O O . ILE A 1 99 ? 20.280 26.469 34.132 1.00 39.18 96 ILE A O 1
ATOM 802 N N . ILE A 1 100 ? 19.978 27.895 32.419 1.00 39.46 97 ILE A N 1
ATOM 803 C CA . ILE A 1 100 ? 18.815 27.207 31.915 1.00 39.36 97 ILE A CA 1
ATOM 804 C C . ILE A 1 100 ? 19.273 25.864 31.341 1.00 39.34 97 ILE A C 1
ATOM 805 O O . ILE A 1 100 ? 18.649 24.821 31.598 1.00 39.25 97 ILE A O 1
ATOM 810 N N . GLN A 1 101 ? 20.406 25.869 30.635 1.00 39.14 98 GLN A N 1
ATOM 811 C CA . GLN A 1 101 ? 20.956 24.623 30.093 1.00 39.34 98 GLN A CA 1
ATOM 812 C C . GLN A 1 101 ? 21.422 23.610 31.125 1.00 38.68 98 GLN A C 1
ATOM 813 O O . GLN A 1 101 ? 21.156 22.413 30.974 1.00 38.39 98 GLN A O 1
ATOM 819 N N . LYS A 1 102 ? 22.126 24.058 32.155 1.00 37.86 99 LYS A N 1
ATOM 820 C CA . LYS A 1 102 ? 22.500 23.123 33.228 1.00 38.26 99 LYS A CA 1
ATOM 821 C C . LYS A 1 102 ? 21.232 22.482 33.761 1.00 37.43 99 LYS A C 1
ATOM 822 O O . LYS A 1 102 ? 21.216 21.292 34.019 1.00 37.93 99 LYS A O 1
ATOM 828 N N . ILE A 1 103 ? 20.146 23.257 33.876 1.00 36.83 100 ILE A N 1
ATOM 829 C CA . ILE A 1 103 ? 18.871 22.682 34.332 1.00 36.32 100 ILE A CA 1
ATOM 830 C C . ILE A 1 103 ? 18.265 21.727 33.315 1.00 35.77 100 ILE A C 1
ATOM 831 O O . ILE A 1 103 ? 17.730 20.700 33.681 1.00 36.04 100 ILE A O 1
ATOM 836 N N . VAL A 1 104 ? 18.314 22.069 32.038 1.00 35.85 101 VAL A N 1
ATOM 837 C CA . VAL A 1 104 ? 17.691 21.200 31.049 1.00 35.43 101 VAL A CA 1
ATOM 838 C C . VAL A 1 104 ? 18.509 19.926 30.935 1.00 36.30 101 VAL A C 1
ATOM 839 O O . VAL A 1 104 ? 17.971 18.853 30.731 1.00 36.94 101 VAL A O 1
ATOM 843 N N . GLN A 1 105 ? 19.807 20.071 31.092 1.00 36.76 102 GLN A N 1
ATOM 844 C CA . GLN A 1 105 ? 20.721 18.973 31.106 1.00 38.28 102 GLN A CA 1
ATOM 845 C C . GLN A 1 105 ? 20.426 18.027 32.243 1.00 39.76 102 GLN A C 1
ATOM 846 O O . GLN A 1 105 ? 20.490 16.813 32.080 1.00 39.65 102 GLN A O 1
ATOM 852 N N . SER A 1 106 ? 20.112 18.588 33.413 1.00 41.32 103 SER A N 1
ATOM 853 C CA . SER A 1 106 ? 19.884 17.772 34.607 1.00 41.51 103 SER A CA 1
ATOM 854 C C . SER A 1 106 ? 18.618 16.989 34.386 1.00 42.12 103 SER A C 1
ATOM 855 O O . SER A 1 106 ? 18.501 15.872 34.885 1.00 42.82 103 SER A O 1
ATOM 858 N N . TRP A 1 107 ? 17.664 17.561 33.642 1.00 42.54 104 TRP A N 1
ATOM 859 C CA . TRP A 1 107 ? 16.418 16.822 33.334 1.00 42.51 104 TRP A CA 1
ATOM 860 C C . TRP A 1 107 ? 16.722 15.604 32.475 1.00 42.44 104 TRP A C 1
ATOM 861 O O . TRP A 1 107 ? 16.113 14.537 32.643 1.00 42.07 104 TRP A O 1
ATOM 872 N N . ALA A 1 108 ? 17.643 15.806 31.536 1.00 42.28 105 ALA A N 1
ATOM 873 C CA . ALA A 1 108 ? 18.117 14.772 30.612 1.00 43.06 105 ALA A CA 1
ATOM 874 C C . ALA A 1 108 ? 18.888 13.693 31.360 1.00 43.50 105 ALA A C 1
ATOM 875 O O . ALA A 1 108 ? 18.576 12.518 31.225 1.00 43.80 105 ALA A O 1
ATOM 877 N N . ASP A 1 109 ? 19.910 14.109 32.126 1.00 43.93 106 ASP A N 1
ATOM 878 C CA . ASP A 1 109 ? 20.687 13.215 32.996 1.00 44.70 106 ASP A CA 1
ATOM 879 C C . ASP A 1 109 ? 19.813 12.338 33.872 1.00 45.94 106 ASP A C 1
ATOM 880 O O . ASP A 1 109 ? 20.113 11.166 34.023 1.00 45.69 106 ASP A O 1
ATOM 885 N N . ARG A 1 110 ? 18.732 12.894 34.422 1.00 47.50 107 ARG A N 1
ATOM 886 C CA . ARG A 1 110 ? 17.888 12.138 35.328 1.00 49.76 107 ARG A CA 1
ATOM 887 C C . ARG A 1 110 ? 16.961 11.156 34.641 1.00 52.04 107 ARG A C 1
ATOM 888 O O . ARG A 1 110 ? 16.745 10.053 35.161 1.00 52.53 107 ARG A O 1
ATOM 896 N N . LEU A 1 111 ? 16.367 11.560 33.508 1.00 54.08 108 LEU A N 1
ATOM 897 C CA . LEU A 1 111 ? 15.506 10.660 32.731 1.00 55.63 108 LEU A CA 1
ATOM 898 C C . LEU A 1 111 ? 16.367 9.470 32.335 1.00 57.21 108 LEU A C 1
ATOM 899 O O . LEU A 1 111 ? 15.866 8.363 32.203 1.00 57.56 108 LEU A O 1
ATOM 904 N N . GLY A 1 112 ? 17.669 9.706 32.188 1.00 58.87 109 GLY A N 1
ATOM 905 C CA . GLY A 1 112 ? 18.632 8.625 32.064 1.00 61.55 109 GLY A CA 1
ATOM 906 C C . GLY A 1 112 ? 18.496 7.608 33.185 1.00 63.61 109 GLY A C 1
ATOM 907 O O . GLY A 1 112 ? 18.242 6.432 32.920 1.00 63.81 109 GLY A O 1
ATOM 908 N N . GLN A 1 113 ? 18.657 8.058 34.435 1.00 65.57 110 GLN A N 1
ATOM 909 C CA . GLN A 1 113 ? 18.519 7.191 35.615 1.00 67.15 110 GLN A CA 1
ATOM 910 C C . GLN A 1 113 ? 17.274 6.322 35.508 1.00 68.42 110 GLN A C 1
ATOM 911 O O . GLN A 1 113 ? 17.327 5.121 35.775 1.00 68.70 110 GLN A O 1
ATOM 917 N N . GLU A 1 114 ? 16.163 6.933 35.101 1.00 69.83 111 GLU A N 1
ATOM 918 C CA . GLU A 1 114 ? 14.878 6.244 35.021 1.00 71.65 111 GLU A CA 1
ATOM 919 C C . GLU A 1 114 ? 14.791 5.190 33.919 1.00 72.58 111 GLU A C 1
ATOM 920 O O . GLU A 1 114 ? 13.754 4.542 33.744 1.00 72.53 111 GLU A O 1
ATOM 926 N N . LEU A 1 115 ? 15.888 5.023 33.189 1.00 74.14 112 LEU A N 1
ATOM 927 C CA . LEU A 1 115 ? 16.008 3.994 32.150 1.00 75.64 112 LEU A CA 1
ATOM 928 C C . LEU A 1 115 ? 16.983 2.897 32.604 1.00 76.63 112 LEU A C 1
ATOM 929 O O . LEU A 1 115 ? 16.710 1.703 32.450 1.00 76.84 112 LEU A O 1
ATOM 934 N N . LYS A 1 116 ? 18.109 3.314 33.180 1.00 77.77 113 LYS A N 1
ATOM 935 C CA . LYS A 1 116 ? 19.023 2.411 33.875 1.00 79.02 113 LYS A CA 1
ATOM 936 C C . LYS A 1 116 ? 18.330 1.862 35.148 1.00 79.81 113 LYS A C 1
ATOM 937 O O . LYS A 1 116 ? 18.964 1.651 36.194 1.00 79.82 113 LYS A O 1
ATOM 943 N N . GLU A 1 117 ? 17.018 1.643 35.020 1.00 80.69 114 GLU A N 1
ATOM 944 C CA . GLU A 1 117 ? 16.119 1.157 36.073 1.00 81.44 114 GLU A CA 1
ATOM 945 C C . GLU A 1 117 ? 14.744 0.874 35.466 1.00 81.46 114 GLU A C 1
ATOM 946 O O . GLU A 1 117 ? 13.717 0.997 36.137 1.00 81.69 114 GLU A O 1
ATOM 952 N N . TRP A 1 118 ? 14.745 0.516 34.183 1.00 81.68 115 TRP A N 1
ATOM 953 C CA . TRP A 1 118 ? 13.537 0.156 33.434 1.00 81.75 115 TRP A CA 1
ATOM 954 C C . TRP A 1 118 ? 13.457 -1.369 33.263 1.00 82.49 115 TRP A C 1
ATOM 955 O O . TRP A 1 118 ? 12.359 -1.952 33.252 1.00 82.24 115 TRP A O 1
ATOM 966 N N . GLU A 1 119 ? 14.623 -2.006 33.126 1.00 83.36 116 GLU A N 1
ATOM 967 C CA . GLU A 1 119 ? 14.750 -3.436 33.468 1.00 84.51 116 GLU A CA 1
ATOM 968 C C . GLU A 1 119 ? 15.948 -3.741 34.382 1.00 85.00 116 GLU A C 1
ATOM 969 O O . GLU A 1 119 ? 16.937 -4.375 33.975 1.00 84.84 116 GLU A O 1
ATOM 975 N N . ASN A 1 120 ? 15.802 -3.241 35.620 1.00 85.46 117 ASN A N 1
ATOM 976 C CA . ASN A 1 120 ? 16.707 -3.411 36.773 1.00 85.83 117 ASN A CA 1
ATOM 977 C C . ASN A 1 120 ? 16.438 -2.274 37.764 1.00 85.81 117 ASN A C 1
ATOM 978 O O . ASN A 1 120 ? 16.682 -2.401 38.965 1.00 86.03 117 ASN A O 1
ATOM 983 N N . SER B 1 1 ? 7.601 -1.654 32.158 1.00 70.80 -2 SER B N 1
ATOM 984 C CA . SER B 1 1 ? 7.507 -0.865 33.430 1.00 70.59 -2 SER B CA 1
ATOM 985 C C . SER B 1 1 ? 6.086 -0.371 33.684 1.00 70.44 -2 SER B C 1
ATOM 986 O O . SER B 1 1 ? 5.447 -0.784 34.660 1.00 70.52 -2 SER B O 1
ATOM 989 N N . ASN B 1 2 ? 5.599 0.494 32.788 1.00 70.02 -1 ASN B N 1
ATOM 990 C CA . ASN B 1 2 ? 4.378 1.293 33.005 1.00 69.70 -1 ASN B CA 1
ATOM 991 C C . ASN B 1 2 ? 4.615 2.466 34.004 1.00 69.39 -1 ASN B C 1
ATOM 992 O O . ASN B 1 2 ? 3.744 3.318 34.226 1.00 69.35 -1 ASN B O 1
ATOM 997 N N . ALA B 1 3 ? 5.833 2.506 34.547 1.00 69.07 0 ALA B N 1
ATOM 998 C CA . ALA B 1 3 ? 6.313 3.536 35.458 1.00 68.90 0 ALA B CA 1
ATOM 999 C C . ALA B 1 3 ? 6.256 4.950 34.861 1.00 69.24 0 ALA B C 1
ATOM 1000 O O . ALA B 1 3 ? 5.922 5.143 33.680 1.00 69.02 0 ALA B O 1
ATOM 1010 N N . ILE B 1 5 ? 7.612 9.262 34.813 1.00 65.94 2 ILE B N 1
ATOM 1011 C CA . ILE B 1 5 ? 8.722 10.203 34.902 1.00 64.47 2 ILE B CA 1
ATOM 1012 C C . ILE B 1 5 ? 8.267 11.614 34.477 1.00 63.62 2 ILE B C 1
ATOM 1013 O O . ILE B 1 5 ? 7.280 11.779 33.746 1.00 63.20 2 ILE B O 1
ATOM 1018 N N . ASP B 1 6 ? 8.976 12.618 34.989 1.00 62.63 3 ASP B N 1
ATOM 1019 C CA . ASP B 1 6 ? 8.598 14.020 34.840 1.00 61.20 3 ASP B CA 1
ATOM 1020 C C . ASP B 1 6 ? 9.747 14.809 34.251 1.00 59.75 3 ASP B C 1
ATOM 1021 O O . ASP B 1 6 ? 10.846 14.928 34.825 1.00 59.81 3 ASP B O 1
ATOM 1026 N N . PHE B 1 7 ? 9.464 15.326 33.065 1.00 57.34 4 PHE B N 1
ATOM 1027 C CA . PHE B 1 7 ? 10.394 16.106 32.325 1.00 54.13 4 PHE B CA 1
ATOM 1028 C C . PHE B 1 7 ? 9.675 17.402 32.038 1.00 52.27 4 PHE B C 1
ATOM 1029 O O . PHE B 1 7 ? 8.499 17.395 31.610 1.00 51.45 4 PHE B O 1
ATOM 1037 N N . ALA B 1 8 ? 10.388 18.505 32.268 1.00 49.25 5 ALA B N 1
ATOM 1038 C CA . ALA B 1 8 ? 9.867 19.859 32.075 1.00 47.14 5 ALA B CA 1
ATOM 1039 C C . ALA B 1 8 ? 8.442 20.004 32.570 1.00 45.01 5 ALA B C 1
ATOM 1040 O O . ALA B 1 8 ? 7.579 20.481 31.830 1.00 43.14 5 ALA B O 1
ATOM 1042 N N . CYS B 1 9 ? 8.196 19.545 33.802 1.00 43.41 6 CYS B N 1
ATOM 1043 C CA . CYS B 1 9 ? 6.948 19.853 34.486 1.00 42.03 6 CYS B CA 1
ATOM 1044 C C . CYS B 1 9 ? 5.778 19.257 33.708 1.00 43.16 6 CYS B C 1
ATOM 1045 O O . CYS B 1 9 ? 4.655 19.780 33.749 1.00 42.76 6 CYS B O 1
ATOM 1048 N N . LYS B 1 10 ? 6.065 18.198 32.950 1.00 44.58 7 LYS B N 1
ATOM 1049 C CA . LYS B 1 10 ? 5.030 17.357 32.340 1.00 46.23 7 LYS B CA 1
ATOM 1050 C C . LYS B 1 10 ? 5.275 15.879 32.574 1.00 46.83 7 LYS B C 1
ATOM 1051 O O . LYS B 1 10 ? 6.403 15.460 32.837 1.00 46.95 7 LYS B O 1
ATOM 1057 N N . GLU B 1 11 ? 4.191 15.106 32.485 1.00 47.99 8 GLU B N 1
ATOM 1058 C CA . GLU B 1 11 ? 4.140 13.720 32.952 1.00 48.54 8 GLU B CA 1
ATOM 1059 C C . GLU B 1 11 ? 4.470 12.777 31.815 1.00 47.43 8 GLU B C 1
ATOM 1060 O O . GLU B 1 11 ? 3.783 12.781 30.799 1.00 46.79 8 GLU B O 1
ATOM 1066 N N . PHE B 1 12 ? 5.485 11.941 31.993 1.00 46.89 9 PHE B N 1
ATOM 1067 C CA . PHE B 1 12 ? 5.827 10.949 30.943 1.00 46.61 9 PHE B CA 1
ATOM 1068 C C . PHE B 1 12 ? 5.772 9.475 31.387 1.00 46.95 9 PHE B C 1
ATOM 1069 O O . PHE B 1 12 ? 6.446 9.062 32.344 1.00 46.74 9 PHE B O 1
ATOM 1077 N N . LYS B 1 13 ? 5.011 8.685 30.638 1.00 47.61 10 LYS B N 1
ATOM 1078 C CA . LYS B 1 13 ? 5.145 7.241 30.689 1.00 47.96 10 LYS B CA 1
ATOM 1079 C C . LYS B 1 13 ? 6.486 6.912 30.078 1.00 47.65 10 LYS B C 1
ATOM 1080 O O . LYS B 1 13 ? 6.764 7.274 28.931 1.00 48.31 10 LYS B O 1
ATOM 1086 N N . VAL B 1 14 ? 7.319 6.230 30.857 1.00 46.90 11 VAL B N 1
ATOM 1087 C CA . VAL B 1 14 ? 8.684 5.888 30.476 1.00 46.10 11 VAL B CA 1
ATOM 1088 C C . VAL B 1 14 ? 8.773 5.123 29.151 1.00 45.93 11 VAL B C 1
ATOM 1089 O O . VAL B 1 14 ? 9.780 5.196 28.441 1.00 45.75 11 VAL B O 1
ATOM 1093 N N . GLU B 1 15 ? 7.718 4.390 28.816 1.00 45.30 12 GLU B N 1
ATOM 1094 C CA . GLU B 1 15 ? 7.771 3.542 27.630 1.00 44.75 12 GLU B CA 1
ATOM 1095 C C . GLU B 1 15 ? 7.324 4.289 26.400 1.00 43.96 12 GLU B C 1
ATOM 1096 O O . GLU B 1 15 ? 7.772 3.976 25.315 1.00 43.67 12 GLU B O 1
ATOM 1102 N N . ASP B 1 16 ? 6.447 5.281 26.590 1.00 43.41 13 ASP B N 1
ATOM 1103 C CA . ASP B 1 16 ? 6.210 6.311 25.583 1.00 42.32 13 ASP B CA 1
ATOM 1104 C C . ASP B 1 16 ? 7.520 7.052 25.224 1.00 41.04 13 ASP B C 1
ATOM 1105 O O . ASP B 1 16 ? 7.735 7.439 24.073 1.00 40.95 13 ASP B O 1
ATOM 1110 N N . VAL B 1 17 ? 8.400 7.221 26.197 1.00 39.07 14 VAL B N 1
ATOM 1111 C CA . VAL B 1 17 ? 9.635 7.940 25.956 1.00 38.43 14 VAL B CA 1
ATOM 1112 C C . VAL B 1 17 ? 10.577 7.106 25.102 1.00 38.46 14 VAL B C 1
ATOM 1113 O O . VAL B 1 17 ? 11.244 7.614 24.183 1.00 38.35 14 VAL B O 1
ATOM 1117 N N . ILE B 1 18 ? 10.627 5.821 25.429 1.00 37.66 15 ILE B N 1
ATOM 1118 C CA . ILE B 1 18 ? 11.388 4.853 24.680 1.00 37.15 15 ILE B CA 1
ATOM 1119 C C . ILE B 1 18 ? 10.769 4.664 23.314 1.00 36.48 15 ILE B C 1
ATOM 1120 O O . ILE B 1 18 ? 11.499 4.584 22.336 1.00 36.96 15 ILE B O 1
ATOM 1125 N N . LYS B 1 19 ? 9.446 4.606 23.214 1.00 35.46 16 LYS B N 1
ATOM 1126 C CA . LYS B 1 19 ? 8.875 4.558 21.865 1.00 36.11 16 LYS B CA 1
ATOM 1127 C C . LYS B 1 19 ? 9.207 5.789 21.010 1.00 35.40 16 LYS B C 1
ATOM 1128 O O . LYS B 1 19 ? 9.458 5.649 19.811 1.00 36.05 16 LYS B O 1
ATOM 1134 N N . CYS B 1 20 ? 9.286 6.959 21.647 1.00 33.81 17 CYS B N 1
ATOM 1135 C CA . CYS B 1 20 ? 9.641 8.215 20.973 1.00 33.17 17 CYS B CA 1
ATOM 1136 C C . CYS B 1 20 ? 11.058 8.164 20.448 1.00 32.08 17 CYS B C 1
ATOM 1137 O O . CYS B 1 20 ? 11.322 8.467 19.297 1.00 31.89 17 CYS B O 1
ATOM 1140 N N . ALA B 1 21 ? 11.968 7.768 21.314 1.00 31.72 18 ALA B N 1
ATOM 1141 C CA . ALA B 1 21 ? 13.356 7.856 21.018 1.00 31.27 18 ALA B CA 1
ATOM 1142 C C . ALA B 1 21 ? 13.747 6.892 19.869 1.00 31.83 18 ALA B C 1
ATOM 1143 O O . ALA B 1 21 ? 14.539 7.236 18.972 1.00 32.83 18 ALA B O 1
ATOM 1145 N N . LEU B 1 22 ? 13.138 5.720 19.869 1.00 30.79 19 LEU B N 1
ATOM 1146 C CA . LEU B 1 22 ? 13.541 4.657 18.996 1.00 30.48 19 LEU B CA 1
ATOM 1147 C C . LEU B 1 22 ? 12.508 4.527 17.881 1.00 31.19 19 LEU B C 1
ATOM 1148 O O . LEU B 1 22 ? 12.614 3.646 17.020 1.00 31.08 19 LEU B O 1
ATOM 1153 N N . ASN B 1 23 ? 11.513 5.409 17.916 1.00 32.25 20 ASN B N 1
ATOM 1154 C CA . ASN B 1 23 ? 10.446 5.450 16.923 1.00 33.63 20 ASN B CA 1
ATOM 1155 C C . ASN B 1 23 ? 9.757 4.110 16.756 1.00 34.74 20 ASN B C 1
ATOM 1156 O O . ASN B 1 23 ? 9.663 3.584 15.649 1.00 34.85 20 ASN B O 1
ATOM 1161 N N . LEU B 1 24 ? 9.260 3.576 17.873 1.00 35.59 21 LEU B N 1
ATOM 1162 C CA . LEU B 1 24 ? 8.649 2.252 17.928 1.00 36.29 21 LEU B CA 1
ATOM 1163 C C . LEU B 1 24 ? 7.123 2.325 17.974 1.00 37.51 21 LEU B C 1
ATOM 1164 O O . LEU B 1 24 ? 6.555 3.101 18.732 1.00 37.65 21 LEU B O 1
ATOM 1169 N N . THR B 1 25 ? 6.447 1.483 17.209 1.00 39.54 22 THR B N 1
ATOM 1170 C CA . THR B 1 25 ? 5.019 1.245 17.509 1.00 41.44 22 THR B CA 1
ATOM 1171 C C . THR B 1 25 ? 4.858 0.392 18.757 1.00 42.41 22 THR B C 1
ATOM 1172 O O . THR B 1 25 ? 5.828 -0.134 19.288 1.00 42.53 22 THR B O 1
ATOM 1176 N N . LYS B 1 26 ? 3.613 0.269 19.210 1.00 44.14 23 LYS B N 1
ATOM 1177 C CA . LYS B 1 26 ? 3.206 -0.645 20.285 1.00 45.22 23 LYS B CA 1
ATOM 1178 C C . LYS B 1 26 ? 3.795 -2.040 20.060 1.00 45.01 23 LYS B C 1
ATOM 1179 O O . LYS B 1 26 ? 4.393 -2.644 20.961 1.00 45.66 23 LYS B O 1
ATOM 1185 N N . ALA B 1 27 ? 3.647 -2.510 18.825 1.00 44.47 24 ALA B N 1
ATOM 1186 C CA . ALA B 1 27 ? 4.080 -3.822 18.398 1.00 44.07 24 ALA B CA 1
ATOM 1187 C C . ALA B 1 27 ? 5.599 -3.968 18.396 1.00 44.10 24 ALA B C 1
ATOM 1188 O O . ALA B 1 27 ? 6.098 -4.947 18.949 1.00 44.00 24 ALA B O 1
ATOM 1190 N N . ASP B 1 28 ? 6.328 -2.995 17.804 1.00 43.41 25 ASP B N 1
ATOM 1191 C CA . ASP B 1 28 ? 7.803 -2.998 17.801 1.00 43.08 25 ASP B CA 1
ATOM 1192 C C . ASP B 1 28 ? 8.332 -3.103 19.198 1.00 42.62 25 ASP B C 1
ATOM 1193 O O . ASP B 1 28 ? 9.359 -3.740 19.451 1.00 42.81 25 ASP B O 1
ATOM 1198 N N . LEU B 1 29 ? 7.665 -2.410 20.105 1.00 42.38 26 LEU B N 1
ATOM 1199 C CA . LEU B 1 29 ? 8.125 -2.352 21.470 1.00 42.82 26 LEU B CA 1
ATOM 1200 C C . LEU B 1 29 ? 7.921 -3.717 22.125 1.00 42.78 26 LEU B C 1
ATOM 1201 O O . LEU B 1 29 ? 8.832 -4.253 22.769 1.00 41.63 26 LEU B O 1
ATOM 1206 N N . ASN B 1 30 ? 6.714 -4.262 21.945 1.00 43.28 27 ASN B N 1
ATOM 1207 C CA . ASN B 1 30 ? 6.396 -5.629 22.375 1.00 43.55 27 ASN B CA 1
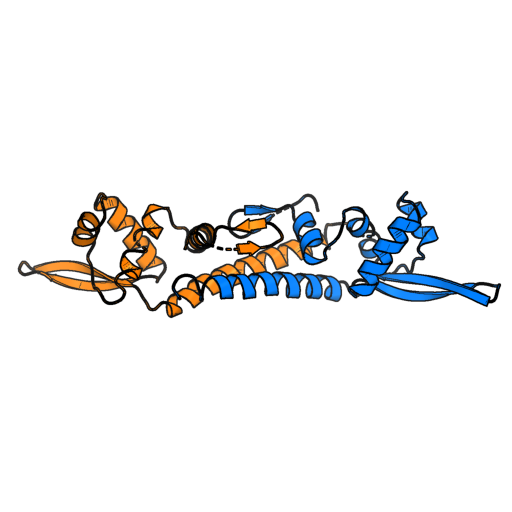ATOM 1208 C C . ASN B 1 30 ? 7.299 -6.702 21.766 1.00 43.32 27 ASN B C 1
ATOM 1209 O O . ASN B 1 30 ? 7.591 -7.701 22.403 1.00 43.24 27 ASN B O 1
ATOM 1214 N N . VAL B 1 31 ? 7.757 -6.486 20.536 1.00 43.13 28 VAL B N 1
ATOM 1215 C CA . VAL B 1 31 ? 8.791 -7.358 19.973 1.00 41.94 28 VAL B CA 1
ATOM 1216 C C . VAL B 1 31 ? 10.116 -7.126 20.690 1.00 42.02 28 VAL B C 1
ATOM 1217 O O . VAL B 1 31 ? 10.763 -8.079 21.077 1.00 41.30 28 VAL B O 1
ATOM 1229 N N . LYS B 1 33 ? 10.483 -6.144 23.685 1.00 46.46 30 LYS B N 1
ATOM 1230 C CA . LYS B 1 33 ? 10.250 -6.684 25.047 1.00 48.18 30 LYS B CA 1
ATOM 1231 C C . LYS B 1 33 ? 10.438 -8.205 25.015 1.00 49.18 30 LYS B C 1
ATOM 1232 O O . LYS B 1 33 ? 11.079 -8.766 25.907 1.00 49.88 30 LYS B O 1
ATOM 1238 N N . SER B 1 34 ? 9.886 -8.845 23.977 1.00 49.25 31 SER B N 1
ATOM 1239 C CA . SER B 1 34 ? 10.043 -10.273 23.747 1.00 49.87 31 SER B CA 1
ATOM 1240 C C . SER B 1 34 ? 11.493 -10.766 23.732 1.00 49.69 31 SER B C 1
ATOM 1241 O O . SER B 1 34 ? 11.796 -11.845 24.253 1.00 49.58 31 SER B O 1
ATOM 1244 N N . PHE B 1 35 ? 12.369 -9.984 23.103 1.00 49.36 32 PHE B N 1
ATOM 1245 C CA . PHE B 1 35 ? 13.785 -10.296 23.054 1.00 48.76 32 PHE B CA 1
ATOM 1246 C C . PHE B 1 35 ? 14.375 -10.078 24.441 1.00 48.96 32 PHE B C 1
ATOM 1247 O O . PHE B 1 35 ? 15.137 -10.913 24.939 1.00 47.23 32 PHE B O 1
ATOM 1255 N N . LEU B 1 36 ? 14.001 -8.944 25.049 1.00 49.43 33 LEU B N 1
ATOM 1256 C CA . LEU B 1 36 ? 14.465 -8.570 26.386 1.00 50.39 33 LEU B CA 1
ATOM 1257 C C . LEU B 1 36 ? 14.089 -9.586 27.472 1.00 51.31 33 LEU B C 1
ATOM 1258 O O . LEU B 1 36 ? 14.859 -9.832 28.393 1.00 51.77 33 LEU B O 1
ATOM 1263 N N . ASN B 1 37 ? 12.899 -10.161 27.337 1.00 52.03 34 ASN B N 1
ATOM 1264 C CA . ASN B 1 37 ? 12.374 -11.164 28.244 1.00 53.49 34 ASN B CA 1
ATOM 1265 C C . ASN B 1 37 ? 13.129 -12.508 28.160 1.00 53.85 34 ASN B C 1
ATOM 1266 O O . ASN B 1 37 ? 13.113 -13.279 29.116 1.00 53.87 34 ASN B O 1
ATOM 1271 N N . GLU B 1 38 ? 13.774 -12.776 27.013 1.00 54.21 35 GLU B N 1
ATOM 1272 C CA . GLU B 1 38 ? 14.733 -13.888 26.859 1.00 54.13 35 GLU B CA 1
ATOM 1273 C C . GLU B 1 38 ? 16.076 -13.407 26.264 1.00 54.44 35 GLU B C 1
ATOM 1274 O O . GLU B 1 38 ? 16.356 -13.625 25.088 1.00 54.37 35 GLU B O 1
ATOM 1280 N N . PRO B 1 39 ? 16.918 -12.752 27.085 1.00 54.64 36 PRO B N 1
ATOM 1281 C CA . PRO B 1 39 ? 18.107 -12.052 26.587 1.00 54.78 36 PRO B CA 1
ATOM 1282 C C . PRO B 1 39 ? 19.088 -12.915 25.785 1.00 55.75 36 PRO B C 1
ATOM 1283 O O . PRO B 1 39 ? 19.742 -12.402 24.864 1.00 55.39 36 PRO B O 1
ATOM 1287 N N . ASP B 1 40 ? 19.183 -14.204 26.126 1.00 56.42 37 ASP B N 1
ATOM 1288 C CA . ASP B 1 40 ? 20.259 -15.069 25.619 1.00 57.25 37 ASP B CA 1
ATOM 1289 C C . ASP B 1 40 ? 19.879 -15.832 24.360 1.00 57.22 37 ASP B C 1
ATOM 1290 O O . ASP B 1 40 ? 20.739 -16.429 23.707 1.00 57.48 37 ASP B O 1
ATOM 1295 N N . ARG B 1 41 ? 18.593 -15.813 24.031 1.00 57.00 38 ARG B N 1
ATOM 1296 C CA . ARG B 1 41 ? 18.067 -16.603 22.931 1.00 57.24 38 ARG B CA 1
ATOM 1297 C C . ARG B 1 41 ? 18.383 -16.006 21.572 1.00 56.57 38 ARG B C 1
ATOM 1298 O O . ARG B 1 41 ? 18.472 -14.792 21.408 1.00 56.19 38 ARG B O 1
ATOM 1306 N N . TRP B 1 42 ? 18.573 -16.896 20.610 1.00 56.35 39 TRP B N 1
ATOM 1307 C CA . TRP B 1 42 ? 18.536 -16.548 19.211 1.00 55.98 39 TRP B CA 1
ATOM 1308 C C . TRP B 1 42 ? 17.192 -17.045 18.685 1.00 57.01 39 TRP B C 1
ATOM 1309 O O . TRP B 1 42 ? 16.877 -18.259 18.727 1.00 57.44 39 TRP B O 1
ATOM 1320 N N . ILE B 1 43 ? 16.388 -16.100 18.215 1.00 57.73 40 ILE B N 1
ATOM 1321 C CA . ILE B 1 43 ? 15.026 -16.386 17.783 1.00 58.84 40 ILE B CA 1
ATOM 1322 C C . ILE B 1 43 ? 14.885 -15.921 16.341 1.00 59.78 40 ILE B C 1
ATOM 1323 O O . ILE B 1 43 ? 15.618 -15.028 15.883 1.00 59.62 40 ILE B O 1
ATOM 1328 N N . ASP B 1 44 ? 13.982 -16.564 15.613 1.00 60.98 41 ASP B N 1
ATOM 1329 C CA . ASP B 1 44 ? 13.647 -16.117 14.271 1.00 62.48 41 ASP B CA 1
ATOM 1330 C C . ASP B 1 44 ? 12.236 -15.558 14.243 1.00 62.99 41 ASP B C 1
ATOM 1331 O O . ASP B 1 44 ? 11.472 -15.693 15.203 1.00 62.89 41 ASP B O 1
ATOM 1336 N N . THR B 1 45 ? 11.908 -14.918 13.133 1.00 64.10 42 THR B N 1
ATOM 1337 C CA . THR B 1 45 ? 10.633 -14.233 12.980 1.00 65.29 42 THR B CA 1
ATOM 1338 C C . THR B 1 45 ? 9.440 -15.186 12.879 1.00 66.34 42 THR B C 1
ATOM 1339 O O . THR B 1 45 ? 8.333 -14.835 13.310 1.00 66.46 42 THR B O 1
ATOM 1343 N N . ASP B 1 46 ? 9.665 -16.378 12.316 1.00 67.33 43 ASP B N 1
ATOM 1344 C CA . ASP B 1 46 ? 8.647 -17.423 12.324 1.00 68.40 43 ASP B CA 1
ATOM 1345 C C . ASP B 1 46 ? 8.347 -17.886 13.756 1.00 68.60 43 ASP B C 1
ATOM 1346 O O . ASP B 1 46 ? 7.186 -17.916 14.174 1.00 68.61 43 ASP B O 1
ATOM 1351 N N . ALA B 1 47 ? 9.394 -18.216 14.511 1.00 68.98 44 ALA B N 1
ATOM 1352 C CA . ALA B 1 47 ? 9.246 -18.596 15.917 1.00 69.53 44 ALA B CA 1
ATOM 1353 C C . ALA B 1 47 ? 8.562 -17.493 16.732 1.00 70.10 44 ALA B C 1
ATOM 1354 O O . ALA B 1 47 ? 7.670 -17.753 17.541 1.00 70.20 44 ALA B O 1
ATOM 1356 N N . LEU B 1 48 ? 8.987 -16.256 16.501 1.00 70.59 45 LEU B N 1
ATOM 1357 C CA . LEU B 1 48 ? 8.511 -15.117 17.257 1.00 71.09 45 LEU B CA 1
ATOM 1358 C C . LEU B 1 48 ? 7.063 -14.811 16.937 1.00 72.03 45 LEU B C 1
ATOM 1359 O O . LEU B 1 48 ? 6.311 -14.347 17.801 1.00 71.99 45 LEU B O 1
ATOM 1364 N N . SER B 1 49 ? 6.686 -15.062 15.683 1.00 73.22 46 SER B N 1
ATOM 1365 C CA . SER B 1 49 ? 5.322 -14.846 15.217 1.00 74.34 46 SER B CA 1
ATOM 1366 C C . SER B 1 49 ? 4.369 -15.790 15.937 1.00 75.23 46 SER B C 1
ATOM 1367 O O . SER B 1 49 ? 3.219 -15.440 16.216 1.00 75.28 46 SER B O 1
ATOM 1370 N N . LYS B 1 50 ? 4.867 -16.992 16.225 1.00 76.43 47 LYS B N 1
ATOM 1371 C CA . LYS B 1 50 ? 4.134 -17.981 17.003 1.00 77.57 47 LYS B CA 1
ATOM 1372 C C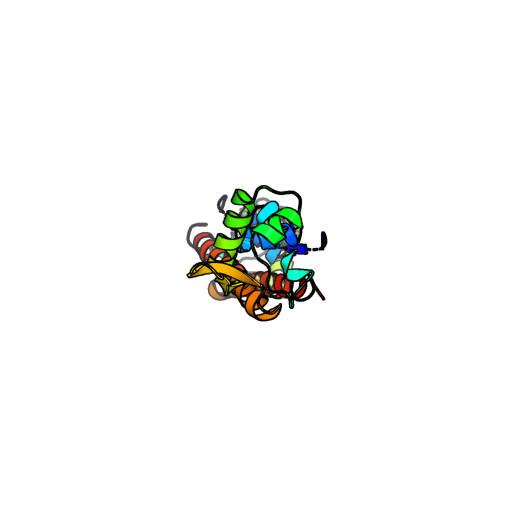 . LYS B 1 50 ? 4.169 -17.603 18.482 1.00 78.10 47 LYS B C 1
ATOM 1373 O O . LYS B 1 50 ? 3.167 -17.772 19.194 1.00 78.47 47 LYS B O 1
ATOM 1379 N N . SER B 1 51 ? 5.320 -17.085 18.922 1.00 78.43 48 SER B N 1
ATOM 1380 C CA . SER B 1 51 ? 5.571 -16.749 20.328 1.00 78.81 48 SER B CA 1
ATOM 1381 C C . SER B 1 51 ? 4.597 -15.691 20.827 1.00 79.09 48 SER B C 1
ATOM 1382 O O . SER B 1 51 ? 4.071 -15.789 21.942 1.00 79.39 48 SER B O 1
ATOM 1385 N N . LEU B 1 52 ? 4.381 -14.677 19.990 1.00 79.18 49 LEU B N 1
ATOM 1386 C CA . LEU B 1 52 ? 3.370 -13.653 20.200 1.00 78.98 49 LEU B CA 1
ATOM 1387 C C . LEU B 1 52 ? 2.180 -14.077 19.353 1.00 79.21 49 LEU B C 1
ATOM 1388 O O . LEU B 1 52 ? 2.180 -15.177 18.798 1.00 79.55 49 LEU B O 1
ATOM 1393 N N . LYS B 1 53 ? 1.159 -13.235 19.247 1.00 79.30 50 LYS B N 1
ATOM 1394 C CA . LYS B 1 53 ? 0.036 -13.558 18.357 1.00 79.17 50 LYS B CA 1
ATOM 1395 C C . LYS B 1 53 ? -0.029 -12.542 17.226 1.00 78.98 50 LYS B C 1
ATOM 1396 O O . LYS B 1 53 ? -0.835 -11.602 17.267 1.00 79.06 50 LYS B O 1
ATOM 1402 N N . LEU B 1 54 ? 0.824 -12.745 16.218 1.00 78.42 51 LEU B N 1
ATOM 1403 C CA . LEU B 1 54 ? 1.073 -11.721 15.214 1.00 77.74 51 LEU B CA 1
ATOM 1404 C C . LEU B 1 54 ? 1.461 -12.301 13.861 1.00 77.32 51 LEU B C 1
ATOM 1405 O O . LEU B 1 54 ? 2.059 -13.376 13.779 1.00 77.41 51 LEU B O 1
ATOM 1410 N N . ASP B 1 55 ? 1.115 -11.579 12.799 1.00 76.49 52 ASP B N 1
ATOM 1411 C CA . ASP B 1 55 ? 1.441 -12.004 11.450 1.00 75.93 52 ASP B CA 1
ATOM 1412 C C . ASP B 1 55 ? 2.904 -11.740 11.155 1.00 75.16 52 ASP B C 1
ATOM 1413 O O . ASP B 1 55 ? 3.398 -10.631 11.361 1.00 75.56 52 ASP B O 1
ATOM 1418 N N . VAL B 1 56 ? 3.588 -12.778 10.683 1.00 73.87 53 VAL B N 1
ATOM 1419 C CA . VAL B 1 56 ? 5.004 -12.737 10.325 1.00 72.32 53 VAL B CA 1
ATOM 1420 C C . VAL B 1 56 ? 5.432 -11.393 9.742 1.00 71.30 53 VAL B C 1
ATOM 1421 O O . VAL B 1 56 ? 6.506 -10.894 10.055 1.00 71.53 53 VAL B O 1
ATOM 1425 N N . SER B 1 57 ? 4.577 -10.808 8.915 1.00 69.88 54 SER B N 1
ATOM 1426 C CA . SER B 1 57 ? 4.918 -9.596 8.195 1.00 68.38 54 SER B CA 1
ATOM 1427 C C . SER B 1 57 ? 5.197 -8.434 9.130 1.00 67.42 54 SER B C 1
ATOM 1428 O O . SER B 1 57 ? 6.164 -7.701 8.914 1.00 67.35 54 SER B O 1
ATOM 1431 N N . THR B 1 58 ? 4.361 -8.257 10.156 1.00 66.04 55 THR B N 1
ATOM 1432 C CA . THR B 1 58 ? 4.592 -7.185 11.122 1.00 64.49 55 THR B CA 1
ATOM 1433 C C . THR B 1 58 ? 5.781 -7.489 12.029 1.00 63.19 55 THR B C 1
ATOM 1434 O O . THR B 1 58 ? 6.551 -6.582 12.353 1.00 63.43 55 THR B O 1
ATOM 1438 N N . VAL B 1 59 ? 5.943 -8.760 12.406 1.00 61.27 56 VAL B N 1
ATOM 1439 C CA . VAL B 1 59 ? 7.108 -9.197 13.195 1.00 59.25 56 VAL B CA 1
ATOM 1440 C C . VAL B 1 59 ? 8.412 -8.981 12.415 1.00 57.99 56 VAL B C 1
ATOM 1441 O O . VAL B 1 59 ? 9.422 -8.568 12.987 1.00 58.00 56 VAL B O 1
ATOM 1445 N N . GLN B 1 60 ? 8.376 -9.238 11.107 1.00 56.38 57 GLN B N 1
ATOM 1446 C CA . GLN B 1 60 ? 9.521 -8.978 10.220 1.00 55.15 57 GLN B CA 1
ATOM 1447 C C . GLN B 1 60 ? 9.861 -7.495 10.147 1.00 53.52 57 GLN B C 1
ATOM 1448 O O . GLN B 1 60 ? 11.018 -7.112 10.048 1.00 53.67 57 GLN B O 1
ATOM 1454 N N . ARG B 1 61 ? 8.828 -6.679 10.191 1.00 51.69 58 ARG B N 1
ATOM 1455 C CA . ARG B 1 61 ? 8.953 -5.259 10.076 1.00 50.82 58 ARG B CA 1
ATOM 1456 C C . ARG B 1 61 ? 9.619 -4.676 11.334 1.00 49.59 58 ARG B C 1
ATOM 1457 O O . ARG B 1 61 ? 10.503 -3.828 11.230 1.00 49.38 58 ARG B O 1
ATOM 1465 N N . SER B 1 62 ? 9.196 -5.136 12.514 1.00 47.98 59 SER B N 1
ATOM 1466 C CA . SER B 1 62 ? 9.741 -4.649 13.786 1.00 46.62 59 SER B CA 1
ATOM 1467 C C . SER B 1 62 ? 11.194 -5.022 13.859 1.00 45.92 59 SER B C 1
ATOM 1468 O O . SER B 1 62 ? 12.041 -4.217 14.243 1.00 44.65 59 SER B O 1
ATOM 1471 N N . VAL B 1 63 ? 11.460 -6.259 13.441 1.00 45.68 60 VAL B N 1
ATOM 1472 C CA . VAL B 1 63 ? 12.739 -6.895 13.618 1.00 45.05 60 VAL B CA 1
ATOM 1473 C C . VAL B 1 63 ? 13.734 -6.272 12.680 1.00 44.85 60 VAL B C 1
ATOM 1474 O O . VAL B 1 63 ? 14.902 -6.130 13.029 1.00 45.20 60 VAL B O 1
ATOM 1478 N N . LYS B 1 64 ? 13.260 -5.851 11.509 1.00 44.31 61 LYS B N 1
ATOM 1479 C CA . LYS B 1 64 ? 14.116 -5.184 10.551 1.00 43.79 61 LYS B CA 1
ATOM 1480 C C . LYS B 1 64 ? 14.537 -3.814 11.052 1.00 43.04 61 LYS B C 1
ATOM 1481 O O . LYS B 1 64 ? 15.705 -3.446 10.949 1.00 44.00 61 LYS B O 1
ATOM 1487 N N . LYS B 1 65 ? 13.573 -3.059 11.563 1.00 41.62 62 LYS B N 1
ATOM 1488 C CA . LYS B 1 65 ? 13.796 -1.748 12.115 1.00 41.41 62 LYS B CA 1
ATOM 1489 C C . LYS B 1 65 ? 14.798 -1.777 13.285 1.00 41.27 62 LYS B C 1
ATOM 1490 O O . LYS B 1 65 ? 15.670 -0.937 13.372 1.00 40.34 62 LYS B O 1
ATOM 1496 N N . LEU B 1 66 ? 14.660 -2.766 14.161 1.00 41.90 63 LEU B N 1
ATOM 1497 C CA . LEU B 1 66 ? 15.451 -2.867 15.375 1.00 42.45 63 LEU B CA 1
ATOM 1498 C C . LEU B 1 66 ? 16.875 -3.173 15.010 1.00 42.99 63 LEU B C 1
ATOM 1499 O O . LEU B 1 66 ? 17.800 -2.496 15.457 1.00 43.22 63 LEU B O 1
ATOM 1504 N N . HIS B 1 67 ? 17.032 -4.169 14.150 1.00 43.64 64 HIS B N 1
ATOM 1505 C CA . HIS B 1 67 ? 18.305 -4.436 13.512 1.00 44.38 64 HIS B CA 1
ATOM 1506 C C . HIS B 1 67 ? 18.917 -3.170 12.876 1.00 44.98 64 HIS B C 1
ATOM 1507 O O . HIS B 1 67 ? 20.114 -2.913 13.083 1.00 45.71 64 HIS B O 1
ATOM 1514 N N . GLU B 1 68 ? 18.130 -2.394 12.118 1.00 45.43 65 GLU B N 1
ATOM 1515 C CA . GLU B 1 68 ? 18.641 -1.140 11.506 1.00 46.54 65 GLU B CA 1
ATOM 1516 C C . GLU B 1 68 ? 19.016 -0.108 12.566 1.00 46.68 65 GLU B C 1
ATOM 1517 O O . GLU B 1 68 ? 19.897 0.728 12.342 1.00 47.53 65 GLU B O 1
ATOM 1523 N N . LYS B 1 69 ? 18.347 -0.163 13.722 1.00 46.15 66 LYS B N 1
ATOM 1524 C CA . LYS B 1 69 ? 18.591 0.782 14.798 1.00 45.18 66 LYS B CA 1
ATOM 1525 C C . LYS B 1 69 ? 19.633 0.283 15.788 1.00 45.29 66 LYS B C 1
ATOM 1526 O O . LYS B 1 69 ? 19.888 0.940 16.794 1.00 45.23 66 LYS B O 1
ATOM 1532 N N . GLU B 1 70 ? 20.229 -0.875 15.483 1.00 44.25 67 GLU B N 1
ATOM 1533 C CA . GLU B 1 70 ? 21.300 -1.504 16.281 1.00 43.58 67 GLU B CA 1
ATOM 1534 C C . GLU B 1 70 ? 20.852 -1.992 17.650 1.00 42.34 67 GLU B C 1
ATOM 1535 O O . GLU B 1 70 ? 21.658 -2.119 18.574 1.00 40.98 67 GLU B O 1
ATOM 1541 N N . ILE B 1 71 ? 19.562 -2.272 17.782 1.00 41.71 68 ILE B N 1
ATOM 1542 C CA . ILE B 1 71 ? 19.041 -2.873 19.018 1.00 40.98 68 ILE B CA 1
ATOM 1543 C C . ILE B 1 71 ? 19.228 -4.409 18.991 1.00 41.55 68 ILE B C 1
ATOM 1544 O O . ILE B 1 71 ? 19.226 -5.069 20.041 1.00 42.02 68 ILE B O 1
ATOM 1549 N N . LEU B 1 72 ? 19.391 -4.965 17.790 1.00 40.49 69 LEU B N 1
ATOM 1550 C CA . LEU B 1 72 ? 19.322 -6.403 17.603 1.00 3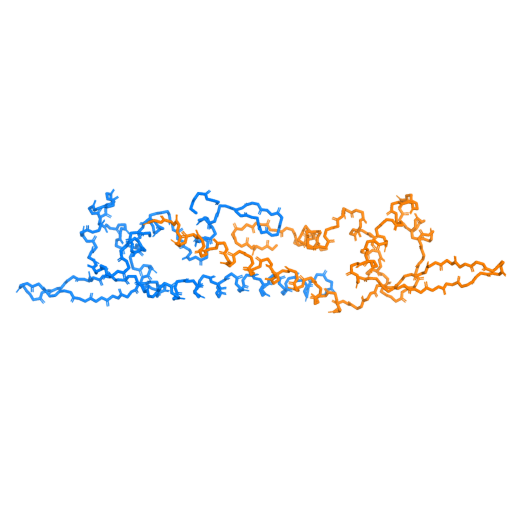9.98 69 LEU B CA 1
ATOM 1551 C C . LEU B 1 72 ? 20.565 -6.824 16.838 1.00 39.97 69 LEU B C 1
ATOM 1552 O O . LEU B 1 72 ? 20.961 -6.165 15.889 1.00 39.94 69 LEU B O 1
ATOM 1557 N N . GLN B 1 73 ? 21.202 -7.890 17.301 1.00 40.54 70 GLN B N 1
ATOM 1558 C CA . GLN B 1 73 ? 22.239 -8.592 16.560 1.00 41.25 70 GLN B CA 1
ATOM 1559 C C . GLN B 1 73 ? 21.571 -9.598 15.619 1.00 41.05 70 GLN B C 1
ATOM 1560 O O . GLN B 1 73 ? 20.569 -10.221 15.987 1.00 40.43 70 GLN B O 1
ATOM 1566 N N . ARG B 1 74 ? 22.142 -9.773 14.431 1.00 41.31 71 ARG B N 1
ATOM 1567 C CA . ARG B 1 74 ? 21.587 -10.719 13.460 1.00 41.99 71 ARG B CA 1
ATOM 1568 C C . ARG B 1 74 ? 22.602 -11.764 12.997 1.00 42.18 71 ARG B C 1
ATOM 1569 O O . ARG B 1 74 ? 23.657 -11.429 12.495 1.00 41.88 71 ARG B O 1
ATOM 1577 N N . SER B 1 75 ? 22.245 -13.033 13.142 1.00 43.10 72 SER B N 1
ATOM 1578 C CA . SER B 1 75 ? 23.029 -14.136 12.572 1.00 43.86 72 SER B CA 1
ATOM 1579 C C . SER B 1 75 ? 22.209 -14.972 11.570 1.00 43.88 72 SER B C 1
ATOM 1580 O O . SER B 1 75 ? 21.093 -14.592 11.210 1.00 43.19 72 SER B O 1
ATOM 1583 N N . GLN B 1 76 ? 22.779 -16.102 11.125 1.00 45.13 73 GLN B N 1
ATOM 1584 C CA . GLN B 1 76 ? 22.146 -17.020 10.146 1.00 45.72 73 GLN B CA 1
ATOM 1585 C C . GLN B 1 76 ? 22.158 -18.452 10.617 1.00 46.41 73 GLN B C 1
ATOM 1586 O O . GLN B 1 76 ? 23.206 -18.954 11.008 1.00 46.90 73 GLN B O 1
ATOM 1592 N N . GLN B 1 77 ? 21.014 -19.125 10.538 1.00 47.37 74 GLN B N 1
ATOM 1593 C CA . GLN B 1 77 ? 20.970 -20.585 10.609 1.00 48.13 74 GLN B CA 1
ATOM 1594 C C . GLN B 1 77 ? 20.834 -21.154 9.181 1.00 47.23 74 GLN B C 1
ATOM 1595 O O . GLN B 1 77 ? 19.768 -21.126 8.599 1.00 47.14 74 GLN B O 1
ATOM 1601 N N . ASN B 1 78 ? 21.935 -21.624 8.612 1.00 47.14 75 ASN B N 1
ATOM 1602 C CA . ASN B 1 78 ? 21.925 -22.288 7.307 1.00 47.00 75 ASN B CA 1
ATOM 1603 C C . ASN B 1 78 ? 21.015 -23.528 7.311 1.00 45.86 75 ASN B C 1
ATOM 1604 O O . ASN B 1 78 ? 20.895 -24.205 8.329 1.00 44.79 75 ASN B O 1
ATOM 1609 N N . LEU B 1 79 ? 20.329 -23.772 6.189 1.00 45.20 76 LEU B N 1
ATOM 1610 C CA . LEU B 1 79 ? 19.307 -24.842 6.089 1.00 44.38 76 LEU B CA 1
ATOM 1611 C C . LEU B 1 79 ? 19.771 -25.982 5.175 1.00 43.28 76 LEU B C 1
ATOM 1612 O O . LEU B 1 79 ? 20.574 -25.738 4.284 1.00 43.69 76 LEU B O 1
ATOM 1617 N N . ASP B 1 80 ? 19.248 -27.195 5.381 1.00 43.12 77 ASP B N 1
ATOM 1618 C CA . ASP B 1 80 ? 19.619 -28.401 4.593 1.00 43.23 77 ASP B CA 1
ATOM 1619 C C . ASP B 1 80 ? 19.608 -28.184 3.101 1.00 42.15 77 ASP B C 1
ATOM 1620 O O . ASP B 1 80 ? 20.572 -28.496 2.415 1.00 41.54 77 ASP B O 1
ATOM 1625 N N . GLY B 1 81 ? 18.520 -27.609 2.609 1.00 42.26 78 GLY B N 1
ATOM 1626 C CA . GLY B 1 81 ? 18.374 -27.327 1.172 1.00 41.58 78 GLY B CA 1
ATOM 1627 C C . GLY B 1 81 ? 19.181 -26.193 0.578 1.00 41.31 78 GLY B C 1
ATOM 1628 O O . GLY B 1 81 ? 19.000 -25.863 -0.584 1.00 40.51 78 GLY B O 1
ATOM 1629 N N . GLY B 1 82 ? 20.056 -25.561 1.357 1.00 41.96 79 GLY B N 1
ATOM 1630 C CA . GLY B 1 82 ? 20.917 -24.484 0.803 1.00 41.56 79 GLY B CA 1
ATOM 1631 C C . GLY B 1 82 ? 20.467 -23.053 1.061 1.00 41.87 79 GLY B C 1
ATOM 1632 O O . GLY B 1 82 ? 21.154 -22.103 0.684 1.00 42.57 79 GLY B O 1
ATOM 1633 N N . GLY B 1 83 ? 19.313 -22.869 1.676 1.00 41.77 80 GLY B N 1
ATOM 1634 C CA . GLY B 1 83 ? 18.919 -21.524 2.096 1.00 43.18 80 GLY B CA 1
ATOM 1635 C C . GLY B 1 83 ? 19.377 -21.124 3.508 1.00 43.86 80 GLY B C 1
ATOM 1636 O O . GLY B 1 83 ? 20.142 -21.857 4.184 1.00 43.43 80 GLY B O 1
ATOM 1637 N N . TYR B 1 84 ? 18.905 -19.958 3.953 1.00 43.45 81 TYR B N 1
ATOM 1638 C CA . TYR B 1 84 ? 19.135 -19.528 5.327 1.00 43.86 81 TYR B CA 1
ATOM 1639 C C . TYR B 1 84 ? 17.909 -18.824 5.887 1.00 43.34 81 TYR B C 1
ATOM 1640 O O . TYR B 1 84 ? 17.028 -18.353 5.146 1.00 43.48 81 TYR B O 1
ATOM 1649 N N . VAL B 1 85 ? 17.872 -18.766 7.210 1.00 42.64 82 VAL B N 1
ATOM 1650 C CA . VAL B 1 85 ? 16.871 -18.026 7.963 1.00 42.35 82 VAL B CA 1
ATOM 1651 C C . VAL B 1 85 ? 17.639 -17.118 8.957 1.00 41.82 82 VAL B C 1
ATOM 1652 O O . VAL B 1 85 ? 18.480 -17.597 9.734 1.00 41.32 82 VAL B O 1
ATOM 1656 N N . TYR B 1 86 ? 17.390 -15.807 8.890 1.00 41.65 83 TYR B N 1
ATOM 1657 C CA . TYR B 1 86 ? 18.043 -14.848 9.780 1.00 40.44 83 TYR B CA 1
ATOM 1658 C C . TYR B 1 86 ? 17.597 -15.144 11.178 1.00 39.64 83 TYR B C 1
ATOM 1659 O O . TYR B 1 86 ? 16.433 -15.415 11.415 1.00 40.28 83 TYR B O 1
ATOM 1668 N N . ILE B 1 87 ? 18.526 -15.139 12.107 1.00 39.59 84 ILE B N 1
ATOM 1669 C CA . ILE B 1 87 ? 18.152 -15.186 13.535 1.00 40.02 84 ILE B CA 1
ATOM 1670 C C . ILE B 1 87 ? 18.718 -13.978 14.290 1.00 39.64 84 ILE B C 1
ATOM 1671 O O . ILE B 1 87 ? 19.782 -13.484 13.934 1.00 39.37 84 ILE B O 1
ATOM 1676 N N . TYR B 1 88 ? 18.014 -13.537 15.335 1.00 40.16 85 TYR B N 1
ATOM 1677 C CA . TYR B 1 88 ? 18.349 -12.287 16.039 1.00 40.92 85 TYR B CA 1
ATOM 1678 C C . TYR B 1 88 ? 18.562 -12.467 17.520 1.00 41.56 85 TYR B C 1
ATOM 1679 O O . TYR B 1 88 ? 17.884 -13.267 18.159 1.00 42.06 85 TYR B O 1
ATOM 1688 N N . LYS B 1 89 ? 19.523 -11.735 18.067 1.00 42.69 86 LYS B N 1
ATOM 1689 C CA . LYS B 1 89 ? 19.729 -11.728 19.531 1.00 44.32 86 LYS B CA 1
ATOM 1690 C C . LYS B 1 89 ? 19.842 -10.280 20.036 1.00 44.19 86 LYS B C 1
ATOM 1691 O O . LYS B 1 89 ? 20.566 -9.465 19.479 1.00 42.33 86 LYS B O 1
ATOM 1697 N N . ILE B 1 90 ? 19.075 -9.959 21.070 1.00 45.97 87 ILE B N 1
ATOM 1698 C CA . ILE B 1 90 ? 19.071 -8.585 21.580 1.00 47.31 87 ILE B CA 1
ATOM 1699 C C . ILE B 1 90 ? 20.449 -8.260 22.164 1.00 48.31 87 ILE B C 1
ATOM 1700 O O . ILE B 1 90 ? 21.029 -9.089 22.843 1.00 48.76 87 ILE B O 1
ATOM 1705 N N . TYR B 1 91 ? 21.000 -7.093 21.833 1.00 49.63 88 TYR B N 1
ATOM 1706 C CA . TYR B 1 91 ? 22.223 -6.629 22.487 1.00 51.42 88 TYR B CA 1
ATOM 1707 C C . TYR B 1 91 ? 22.042 -6.394 23.996 1.00 52.57 88 TYR B C 1
ATOM 1708 O O . TYR B 1 91 ? 20.925 -6.356 24.497 1.00 51.81 88 TYR B O 1
ATOM 1717 N N . SER B 1 92 ? 23.155 -6.266 24.718 1.00 55.19 89 SER B N 1
ATOM 1718 C CA . SER B 1 92 ? 23.138 -6.003 26.171 1.00 57.16 89 SER B CA 1
ATOM 1719 C C . SER B 1 92 ? 22.290 -4.781 26.543 1.00 58.37 89 SER B C 1
ATOM 1720 O O . SER B 1 92 ? 22.103 -3.854 25.739 1.00 58.24 89 SER B O 1
ATOM 1723 N N . LYS B 1 93 ? 21.793 -4.785 27.777 1.00 59.69 90 LYS B N 1
ATOM 1724 C CA . LYS B 1 93 ? 21.014 -3.674 28.330 1.00 60.58 90 LYS B CA 1
ATOM 1725 C C . LYS B 1 93 ? 21.776 -2.324 28.268 1.00 60.70 90 LYS B C 1
ATOM 1726 O O . LYS B 1 93 ? 21.224 -1.263 28.600 1.00 61.16 90 LYS B O 1
ATOM 1732 N N . ASN B 1 94 ? 23.013 -2.374 27.775 1.00 60.26 91 ASN B N 1
ATOM 1733 C CA . ASN B 1 94 ? 23.989 -1.307 27.948 1.00 60.11 91 ASN B CA 1
ATOM 1734 C C . ASN B 1 94 ? 24.482 -0.687 26.655 1.00 59.38 91 ASN B C 1
ATOM 1735 O O . ASN B 1 94 ? 24.794 0.516 26.596 1.00 59.51 91 ASN B O 1
ATOM 1740 N N . GLN B 1 95 ? 24.600 -1.522 25.628 1.00 58.29 92 GLN B N 1
ATOM 1741 C CA . GLN B 1 95 ? 24.873 -1.030 24.289 1.00 57.22 92 GLN B CA 1
ATOM 1742 C C . GLN B 1 95 ? 23.690 -0.142 23.895 1.00 56.01 92 GLN B C 1
ATOM 1743 O O . GLN B 1 95 ? 23.804 0.744 23.049 1.00 55.48 92 GLN B O 1
ATOM 1749 N N . ILE B 1 96 ? 22.571 -0.389 24.569 1.00 54.19 93 ILE B N 1
ATOM 1750 C CA . ILE B 1 96 ? 21.280 0.130 24.215 1.00 53.11 93 ILE B CA 1
ATOM 1751 C C . ILE B 1 96 ? 20.997 1.417 24.994 1.00 52.75 93 ILE B C 1
ATOM 1752 O O . ILE B 1 96 ? 20.500 2.403 24.431 1.00 52.71 93 ILE B O 1
ATOM 1757 N N . ARG B 1 97 ? 21.316 1.392 26.282 1.00 51.50 94 ARG B N 1
ATOM 1758 C CA . ARG B 1 97 ? 21.298 2.566 27.109 1.00 50.50 94 ARG B CA 1
ATOM 1759 C C . ARG B 1 97 ? 22.026 3.674 26.339 1.00 49.82 94 ARG B C 1
ATOM 1760 O O . ARG B 1 97 ? 21.505 4.765 26.155 1.00 49.07 94 ARG B O 1
ATOM 1768 N N . ASN B 1 98 ? 23.216 3.385 25.836 1.00 48.73 95 ASN B N 1
ATOM 1769 C CA . ASN B 1 98 ? 23.961 4.414 25.143 1.00 48.41 95 ASN B CA 1
ATOM 1770 C C . ASN B 1 98 ? 23.211 4.940 23.913 1.00 47.04 95 ASN B C 1
AT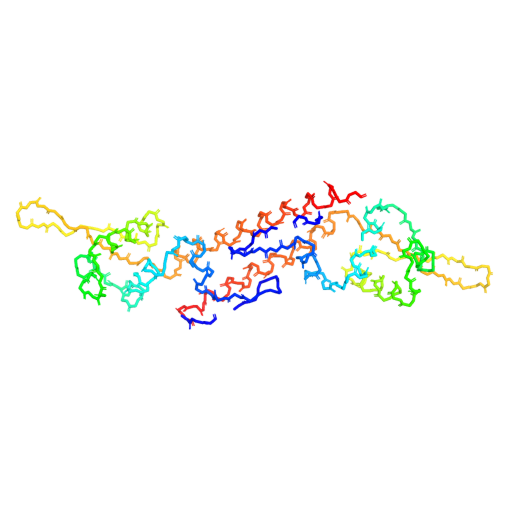OM 1771 O O . ASN B 1 98 ? 23.328 6.115 23.579 1.00 46.85 95 ASN B O 1
ATOM 1776 N N . ILE B 1 99 ? 22.437 4.076 23.248 1.00 45.93 96 ILE B N 1
ATOM 1777 C CA . ILE B 1 99 ? 21.698 4.475 22.030 1.00 44.23 96 ILE B CA 1
ATOM 1778 C C . ILE B 1 99 ? 20.635 5.472 22.416 1.00 42.99 96 ILE B C 1
ATOM 1779 O O . ILE B 1 99 ? 20.509 6.541 21.831 1.00 42.92 96 ILE B O 1
ATOM 1784 N N . ILE B 1 100 ? 19.849 5.078 23.397 1.00 42.19 97 ILE B N 1
ATOM 1785 C CA . ILE B 1 100 ? 18.775 5.893 23.929 1.00 42.01 97 ILE B CA 1
ATOM 1786 C C . ILE B 1 100 ? 19.275 7.246 24.501 1.00 42.12 97 ILE B C 1
ATOM 1787 O O . ILE B 1 100 ? 18.674 8.301 24.222 1.00 41.23 97 ILE B O 1
ATOM 1792 N N . GLN B 1 101 ? 20.386 7.224 25.241 1.00 42.08 98 GLN B N 1
ATOM 1793 C CA . GLN B 1 101 ? 20.896 8.447 25.870 1.00 42.97 98 GLN B CA 1
ATOM 1794 C C . GLN B 1 101 ? 21.480 9.407 24.877 1.00 43.04 98 GLN B C 1
ATOM 1795 O O . GLN B 1 101 ? 21.337 10.627 25.026 1.00 42.76 98 GLN B O 1
ATOM 1801 N N . LYS B 1 102 ? 22.117 8.864 23.842 1.00 43.04 99 LYS B N 1
ATOM 1802 C CA . LYS B 1 102 ? 22.604 9.694 22.763 1.00 42.38 99 LYS B CA 1
ATOM 1803 C C . LYS B 1 102 ? 21.433 10.503 22.240 1.00 41.08 99 LYS B C 1
ATOM 1804 O O . LYS B 1 102 ? 21.540 11.710 22.045 1.00 41.41 99 LYS B O 1
ATOM 1810 N N . ILE B 1 103 ? 20.308 9.822 22.060 1.00 39.37 100 ILE B N 1
ATOM 1811 C CA . ILE B 1 103 ? 19.079 10.413 21.536 1.00 38.34 100 ILE B CA 1
ATOM 1812 C C . ILE B 1 103 ? 18.409 11.441 22.486 1.00 37.74 100 ILE B C 1
ATOM 1813 O O . ILE B 1 103 ? 18.026 12.540 22.050 1.00 38.30 100 ILE B O 1
ATOM 1818 N N . VAL B 1 104 ? 18.245 11.080 23.755 1.00 36.49 101 VAL B N 1
ATOM 1819 C CA . VAL B 1 104 ? 17.823 12.034 24.790 1.00 35.66 101 VAL B CA 1
ATOM 1820 C C . VAL B 1 104 ? 18.784 13.227 24.846 1.00 35.52 101 VAL B C 1
ATOM 1821 O O . VAL B 1 104 ? 18.367 14.360 24.946 1.00 35.15 101 VAL B O 1
ATOM 1825 N N . GLN B 1 105 ? 20.080 12.964 24.781 1.00 34.84 102 GLN B N 1
ATOM 1826 C CA . GLN B 1 105 ? 21.026 14.056 24.821 1.00 34.55 102 GLN B CA 1
ATOM 1827 C C . GLN B 1 105 ? 20.723 15.069 23.694 1.00 34.89 102 GLN B C 1
ATOM 1828 O O . GLN B 1 105 ? 20.687 16.298 23.936 1.00 34.47 102 GLN B O 1
ATOM 1834 N N . SER B 1 106 ? 20.509 14.555 22.470 1.00 35.06 103 SER B N 1
ATOM 1835 C CA . SER B 1 106 ? 20.260 15.430 21.304 1.00 35.19 103 SER B CA 1
ATOM 1836 C C . SER B 1 106 ? 18.981 16.228 21.445 1.00 34.61 103 SER B C 1
ATOM 1837 O O . SER B 1 106 ? 18.903 17.351 20.957 1.00 35.62 103 SER B O 1
ATOM 1840 N N . TRP B 1 107 ? 17.992 15.672 22.140 1.00 34.76 104 TRP B N 1
ATOM 1841 C CA . TRP B 1 107 ? 16.750 16.407 22.443 1.00 34.49 104 TRP B CA 1
ATOM 1842 C C . TRP B 1 107 ? 17.082 17.608 23.314 1.00 34.42 104 TRP B C 1
ATOM 1843 O O . TRP B 1 107 ? 16.594 18.724 23.081 1.00 33.87 104 TRP B O 1
ATOM 1854 N N . ALA B 1 108 ? 17.919 17.374 24.317 1.00 34.41 105 ALA B N 1
ATOM 1855 C CA . ALA B 1 108 ? 18.366 18.449 25.217 1.00 35.51 105 ALA B CA 1
ATOM 1856 C C . ALA B 1 108 ? 19.172 19.520 24.481 1.00 35.85 105 ALA B C 1
ATOM 1857 O O . ALA B 1 108 ? 19.012 20.707 24.771 1.00 34.04 105 ALA B O 1
ATOM 1859 N N . ASP B 1 109 ? 20.045 19.091 23.554 1.00 37.07 106 ASP B N 1
ATOM 1860 C CA . ASP B 1 109 ? 20.783 20.028 22.701 1.00 38.76 106 ASP B CA 1
ATOM 1861 C C . ASP B 1 109 ? 19.859 20.872 21.853 1.00 39.52 106 ASP B C 1
ATOM 1862 O O . ASP B 1 109 ? 20.063 22.087 21.780 1.00 39.37 106 ASP B O 1
ATOM 1867 N N . ARG B 1 110 ? 18.873 20.248 21.189 1.00 41.28 107 ARG B N 1
ATOM 1868 C CA . ARG B 1 110 ? 17.956 21.020 20.311 1.00 43.28 107 ARG B CA 1
ATOM 1869 C C . ARG B 1 110 ? 17.179 22.053 21.088 1.00 43.95 107 ARG B C 1
ATOM 1870 O O . ARG B 1 110 ? 17.139 23.203 20.681 1.00 43.61 107 ARG B O 1
ATOM 1878 N N . LEU B 1 111 ? 16.549 21.630 22.192 1.00 45.52 108 LEU B N 1
ATOM 1879 C CA . LEU B 1 111 ? 15.827 22.536 23.110 1.00 46.54 108 LEU B CA 1
ATOM 1880 C C . LEU B 1 111 ? 16.779 23.677 23.531 1.00 47.48 108 LEU B C 1
ATOM 1881 O O . LEU B 1 111 ? 16.374 24.834 23.664 1.00 47.02 108 LEU B O 1
ATOM 1886 N N . GLY B 1 112 ? 18.051 23.331 23.722 1.00 48.00 109 GLY B N 1
ATOM 1887 C CA . GLY B 1 112 ? 19.095 24.320 23.937 1.00 49.62 109 GLY B CA 1
ATOM 1888 C C . GLY B 1 112 ? 19.139 25.426 22.904 1.00 50.72 109 GLY B C 1
ATOM 1889 O O . GLY B 1 112 ? 18.991 26.595 23.263 1.00 51.17 109 GLY B O 1
ATOM 1890 N N . GLN B 1 113 ? 19.369 25.058 21.633 1.00 51.53 110 GLN B N 1
ATOM 1891 C CA . GLN B 1 113 ? 19.382 25.998 20.495 1.00 52.04 110 GLN B CA 1
ATOM 1892 C C . GLN B 1 113 ? 18.110 26.832 20.372 1.00 53.07 110 GLN B C 1
ATOM 1893 O O . GLN B 1 113 ? 18.165 28.013 20.033 1.00 52.96 110 GLN B O 1
ATOM 1899 N N . GLU B 1 114 ? 16.971 26.208 20.640 1.00 54.46 111 GLU B N 1
ATOM 1900 C CA . GLU B 1 114 ? 15.693 26.886 20.547 1.00 56.67 111 GLU B CA 1
ATOM 1901 C C . GLU B 1 114 ? 15.534 27.963 21.594 1.00 57.68 111 GLU B C 1
ATOM 1902 O O . GLU B 1 114 ? 14.901 28.985 21.340 1.00 58.02 111 GLU B O 1
ATOM 1908 N N . LEU B 1 115 ? 16.126 27.755 22.757 1.00 58.99 112 LEU B N 1
ATOM 1909 C CA . LEU B 1 115 ? 16.080 28.770 23.794 1.00 60.94 112 LEU B CA 1
ATOM 1910 C C . LEU B 1 115 ? 16.891 30.034 23.504 1.00 62.00 112 LEU B C 1
ATOM 1911 O O . LEU B 1 115 ? 16.587 31.088 24.043 1.00 62.35 112 LEU B O 1
ATOM 1916 N N . LYS B 1 116 ? 17.896 29.953 22.640 1.00 63.40 113 LYS B N 1
ATOM 1917 C CA . LYS B 1 116 ? 18.703 31.141 22.359 1.00 64.46 113 LYS B CA 1
ATOM 1918 C C . LYS B 1 116 ? 18.207 31.928 21.135 1.00 65.66 113 LYS B C 1
ATOM 1919 O O . LYS B 1 116 ? 18.680 33.037 20.861 1.00 66.00 113 LYS B O 1
ATOM 1925 N N . GLU B 1 117 ? 17.250 31.339 20.413 1.00 67.06 114 GLU B N 1
ATOM 1926 C CA . GLU B 1 117 ? 16.362 32.079 19.505 1.00 68.39 114 GLU B CA 1
ATOM 1927 C C . GLU B 1 117 ? 15.190 32.673 20.273 1.00 69.01 114 GLU B C 1
ATOM 1928 O O . GLU B 1 117 ? 14.330 33.352 19.693 1.00 69.44 114 GLU B O 1
ATOM 1934 N N . TRP B 1 118 ? 15.134 32.387 21.569 1.00 69.82 115 TRP B N 1
ATOM 1935 C CA . TRP B 1 118 ? 14.109 32.964 22.410 1.00 70.56 115 TRP B CA 1
ATOM 1936 C C . TRP B 1 118 ? 14.563 34.335 22.863 1.00 72.19 115 TRP B C 1
ATOM 1937 O O . TRP B 1 118 ? 13.831 35.309 22.702 1.00 72.25 115 TRP B O 1
ATOM 1948 N N . GLU B 1 119 ? 15.774 34.393 23.412 1.00 74.31 116 GLU B N 1
ATOM 1949 C CA . GLU B 1 119 ? 16.388 35.642 23.853 1.00 76.57 116 GLU B CA 1
ATOM 1950 C C . GLU B 1 119 ? 16.628 36.589 22.659 1.00 78.04 116 GLU B C 1
ATOM 1951 O O . GLU B 1 119 ? 16.059 37.689 22.606 1.00 77.93 116 GLU B O 1
ATOM 1957 N N . ASN B 1 120 ? 17.438 36.140 21.697 1.00 80.10 117 ASN B N 1
ATOM 1958 C CA . ASN B 1 120 ? 17.692 36.888 20.449 1.00 82.04 117 ASN B CA 1
ATOM 1959 C C . ASN B 1 120 ? 16.544 36.796 19.408 1.00 83.03 117 ASN B C 1
ATOM 1960 O O . ASN B 1 120 ? 16.680 36.164 18.345 1.00 83.12 117 ASN B O 1
ATOM 1965 N N . GLY B 1 121 ? 15.428 37.450 19.727 1.00 84.17 118 GLY B N 1
ATOM 1966 C CA . GLY B 1 121 ? 14.176 37.345 18.961 1.00 85.43 118 GLY B CA 1
ATOM 1967 C C . GLY B 1 121 ? 12.979 37.622 19.866 1.00 86.27 118 GLY B C 1
ATOM 1968 O O . GLY B 1 121 ? 11.843 37.789 19.394 1.00 86.18 118 GLY B O 1
ATOM 1969 N N . GLY B 1 122 ? 13.250 37.665 21.173 1.00 86.89 119 GLY B N 1
ATOM 1970 C CA . GLY B 1 122 ? 12.254 37.992 22.194 1.00 87.68 119 GLY B CA 1
ATOM 1971 C C . GLY B 1 122 ? 12.019 39.487 22.312 1.00 88.25 119 GLY B C 1
ATOM 1972 O O . GLY B 1 122 ? 11.005 39.910 22.882 1.00 88.59 119 GLY B O 1
ATOM 1973 N N . GLU B 1 123 ? 12.959 40.281 21.782 1.00 88.56 120 GLU B N 1
ATOM 1974 C CA . GLU B 1 123 ? 12.819 41.746 21.670 1.00 88.74 120 GLU B CA 1
ATOM 1975 C C . GLU B 1 123 ? 12.803 42.447 23.038 1.00 88.87 120 GLU B C 1
ATOM 1976 O O . GLU B 1 123 ? 13.416 43.505 23.222 1.00 88.91 120 GLU B O 1
#

InterPro domains:
  IPR036388 Winged helix-like DNA-binding domain superfamily [G3DSA:1.10.10.10] (1-120)
  IPR036390 Winged helix DNA-binding domain superfamily [SSF46785] (13-106)
  IPR053843 DnaD, N-terminal domain [PF21984] (10-106)

CATH classification: 1.10.10.10

Radius of gyration: 26.24 Å; Cα contacts (8 Å, |Δi|>4): 275; chains: 2; bounding box: 26×90×54 Å

Solvent-accessible surface area: 14144 Å² total

B-factor: mean 51.19, std 12.91, range [22.04, 88.91]